Protein AF-0000000072192000 (afdb_homodimer)

Radius of gyration: 20.28 Å; Cα contacts (8 Å, |Δi|>4): 562; chains: 2; bounding box: 40×54×55 Å

Sequence (312 aa):
MNDTYTVRRATMDDVKDIHALLMDSARKGLLLPRALIFLYGHVRNFLVIDDPRGGLAACCALAPVWEDLAEVCSLAVREDLRKQGLGRKIVTACVDDCRSLHLKKVFSLTYQAAFFERIGFHEVDKGVLPQKIWADCVHCAKYPDCDETAMFLELAMNDTYTVRRATMDDVKDIHALLMDSARKGLLLPRALIFLYGHVRNFLVIDDPRGGLAACCALAPVWEDLAEVCSLAVREDLRKQGLGRKIVTACVDDCRSLHLKKVFSLTYQAAFFERIGFHEVDKGVLPQKIWADCVHCAKYPDCDETAMFLELA

pLDDT: mean 92.89, std 9.48, range [36.16, 98.88]

Organism: NCBI:txid901

Solvent-accessible surface area (backbone atoms only — not comparable to full-atom values): 17323 Å² total; per-residue (Å²): 124,79,80,59,73,45,78,43,75,44,37,47,86,41,42,66,60,51,43,51,50,42,43,58,39,23,76,70,67,66,47,80,71,72,58,69,60,56,45,37,51,45,34,87,32,26,37,31,26,43,30,77,92,60,64,70,37,31,38,32,26,43,41,44,58,44,78,41,34,27,33,48,43,76,71,38,55,38,77,95,57,56,93,69,55,57,63,59,54,48,51,52,51,42,59,58,51,28,61,78,38,62,41,40,31,36,31,30,76,32,82,53,58,67,64,44,41,75,75,62,30,42,80,50,65,68,82,76,49,62,66,69,62,42,60,64,42,68,73,38,92,46,53,87,69,63,81,54,44,35,31,37,36,79,55,134,125,79,81,61,74,45,78,43,74,44,36,46,88,41,43,67,58,51,43,52,50,41,43,59,38,24,74,70,68,65,46,80,72,71,59,67,62,56,45,38,51,45,35,86,33,26,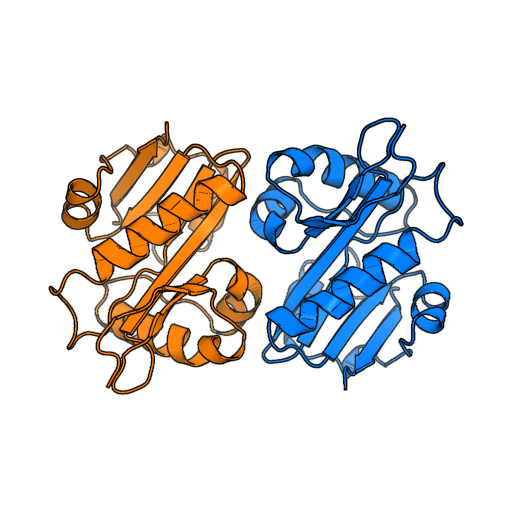38,33,25,43,31,74,91,60,64,69,38,31,36,30,25,43,42,43,57,44,78,41,34,28,34,50,41,75,70,38,55,38,78,96,56,57,94,67,53,56,62,58,53,49,51,51,52,42,59,58,50,29,59,79,38,62,41,38,32,38,32,30,74,32,80,53,58,69,62,44,40,75,76,62,30,42,80,51,66,65,80,76,49,61,67,69,62,43,61,63,41,68,73,38,91,46,53,88,69,64,80,57,43,35,32,37,36,78,55,131

Nearest PDB structures (foldseek):
  3b8g-assembly1_A  TM=9.047E-01  e=2.557E-14  Neisseria gonorrhoeae
  6add-assembly1_B  TM=8.552E-01  e=1.422E-14  Mycobacterium tuberculosis H37Rv
  3d2p-assembly1_A  TM=8.845E-01  e=1.275E-12  Neisseria gonorrhoeae
  3d8p-assembly1_A  TM=7.968E-01  e=1.926E-10  Staphylococcus aureus subsp. aureus Mu50
  3d8p-assembly2_B  TM=7.784E-01  e=4.210E-10  Staphylococcus aureus subsp. aureus Mu50

Foldseek 3Di:
DPQDFDKDQFDPVQLVLLQVQLVVCVVVVFAPHDDSVVCNVQSRQKMFTAGPVGGTQWMWGWADQDDQETEIDSTGGDPVCPPVCVSLVRVVVSVVCSVVVNHFKYKYFGPCQVVVVVSPWDWDDPVVDDCSVVVVVCPPPCPPPDPTTMIMDTHD/DPQDFDKDQFDPVQLVLLQVQLVVCVVVVFAPHDDSVVCNVQSRQKMFTAGPVGGTQWMWGWADQDDQETEIDSTGGDPVCPPVCVSLVRVVVSVVCSVVVNHFKYKYFGPCQVVVVVSPWDFDDPVVDDCSVVVVVCPPPCPPPDPTTMIMDTHD

InterPro domains:
  IPR000182 GNAT domain [PF00583] (41-121)
  IPR000182 GNAT domain [PS51186] (5-156)
  IPR010167 Amino-acid N-acetyltransferase [PTHR30602] (6-132)
  IPR016181 Acyl-CoA N-acyltransferase [SSF55729] (5-139)

Secondary structure (DSSP, 8-state):
------EEE--GGGHHHHHHHHHHHHHTTSS----HHHHHHTGGGEEEEE-TTSSEEEEEEEEEEETTEEEEEEEEE-GGGTTSSHHHHHHHHHHHHHHHHT--EEEEEES-HHHHHHHT-EEE-GGGS-HHHHHHHTTSTTTT---PEEEEEE--/------EEE--GGGHHHHHHHHHHHHHTTSS----HHHHHHTGGGEEEEE-TTSSEEEEEEEEEEETTEEEEEEEEE-GGGTTSSHHHHHHHHHHHHHHHHT--EEEEEES-HHHHHHHT-EEE-GGGS-HHHHHHHTTSTTTT---PEEEEEE--

Structure (mmCIF, N/CA/C/O backbone):
data_AF-0000000072192000-model_v1
#
loop_
_entity.id
_entity.type
_entity.pdbx_description
1 polymer 'N-acetylglutamate synthase'
#
loop_
_atom_site.group_PDB
_atom_site.id
_atom_site.type_symbol
_atom_site.label_atom_id
_atom_site.label_alt_id
_atom_site.label_comp_id
_atom_site.label_asym_id
_atom_site.label_entity_id
_atom_site.label_seq_id
_atom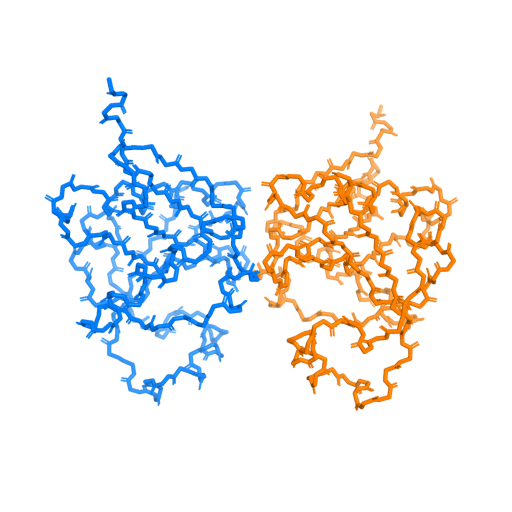_site.pdbx_PDB_ins_code
_atom_site.Cartn_x
_atom_site.Cartn_y
_atom_site.Cartn_z
_atom_site.occupancy
_atom_site.B_iso_or_equiv
_atom_site.auth_seq_id
_atom_site.auth_comp_id
_atom_site.auth_asym_id
_atom_site.auth_atom_id
_atom_site.pdbx_PDB_model_num
ATOM 1 N N . MET A 1 1 ? 20.422 -26.672 8.664 1 36.38 1 MET A N 1
ATOM 2 C CA . MET A 1 1 ? 19.969 -25.812 7.57 1 36.38 1 MET A CA 1
ATOM 3 C C . MET A 1 1 ? 18.469 -25.531 7.684 1 36.38 1 MET A C 1
ATOM 5 O O . MET A 1 1 ? 17.656 -26.469 7.715 1 36.38 1 MET A O 1
ATOM 9 N N . ASN A 1 2 ? 17.875 -24.672 8.422 1 44.81 2 ASN A N 1
ATOM 10 C CA . ASN A 1 2 ? 16.469 -24.547 8.789 1 44.81 2 ASN A CA 1
ATOM 11 C C . ASN A 1 2 ? 15.57 -24.578 7.559 1 44.81 2 ASN A C 1
ATOM 13 O O . ASN A 1 2 ? 15.594 -23.656 6.738 1 44.81 2 ASN A O 1
ATOM 17 N N . ASP A 1 3 ? 15.367 -25.766 6.926 1 58.84 3 ASP A N 1
ATOM 18 C CA . ASP A 1 3 ? 14.758 -26.312 5.719 1 58.84 3 ASP A CA 1
ATOM 19 C C . ASP A 1 3 ? 13.312 -25.844 5.578 1 58.84 3 ASP A C 1
ATOM 21 O O . ASP A 1 3 ? 12.523 -26.438 4.84 1 58.84 3 ASP A O 1
ATOM 25 N N . THR A 1 4 ? 12.906 -24.812 6.383 1 84.06 4 THR A N 1
ATOM 26 C CA . THR A 1 4 ? 11.477 -24.547 6.359 1 84.06 4 THR A CA 1
ATOM 27 C C . THR A 1 4 ? 11.18 -23.281 5.543 1 84.06 4 THR A C 1
ATOM 29 O O . THR A 1 4 ? 11.867 -22.266 5.688 1 84.06 4 THR A O 1
ATOM 32 N N . TYR A 1 5 ? 10.547 -23.391 4.445 1 93.12 5 TYR A N 1
ATOM 33 C CA . TYR A 1 5 ? 10.039 -22.266 3.66 1 93.12 5 TYR A CA 1
ATOM 34 C C . TYR A 1 5 ? 9.148 -21.359 4.508 1 93.12 5 TYR A C 1
ATOM 36 O O . TYR A 1 5 ? 8.055 -21.766 4.918 1 93.12 5 TYR A O 1
ATOM 44 N N . THR A 1 6 ? 9.68 -20.219 4.836 1 93.62 6 THR A N 1
ATOM 45 C CA . THR A 1 6 ? 8.992 -19.297 5.734 1 93.62 6 THR A CA 1
ATOM 46 C C . THR A 1 6 ? 8.336 -18.172 4.945 1 93.62 6 THR A C 1
ATOM 48 O O . THR A 1 6 ? 8.93 -17.625 4.016 1 93.62 6 THR A O 1
ATOM 51 N N . VAL A 1 7 ? 7.105 -17.859 5.355 1 97.56 7 VAL A N 1
ATOM 52 C CA . VAL A 1 7 ? 6.391 -16.719 4.785 1 97.56 7 VAL A CA 1
ATOM 53 C C . VAL A 1 7 ? 6.66 -15.469 5.613 1 97.56 7 VAL A C 1
ATOM 55 O O . VAL A 1 7 ? 6.602 -15.508 6.848 1 97.56 7 VAL A O 1
ATOM 58 N N . ARG A 1 8 ? 6.988 -14.406 4.988 1 97.75 8 ARG A N 1
ATOM 59 C CA . ARG A 1 8 ? 7.16 -13.133 5.684 1 97.75 8 ARG A CA 1
ATOM 60 C C . ARG A 1 8 ? 6.715 -11.969 4.805 1 97.75 8 ARG A C 1
ATOM 62 O O . ARG A 1 8 ? 6.523 -12.133 3.6 1 97.75 8 ARG A O 1
ATOM 69 N N . ARG A 1 9 ? 6.582 -10.805 5.441 1 97.75 9 ARG A N 1
ATOM 70 C CA . ARG A 1 9 ? 6.289 -9.586 4.695 1 97.75 9 ARG A CA 1
ATOM 71 C C . ARG A 1 9 ? 7.492 -9.148 3.873 1 97.75 9 ARG A C 1
ATOM 73 O O . ARG A 1 9 ? 8.633 -9.234 4.336 1 97.75 9 ARG A O 1
ATOM 80 N N . ALA A 1 10 ? 7.223 -8.633 2.734 1 98.31 10 ALA A N 1
ATOM 81 C CA . ALA A 1 10 ? 8.289 -8.102 1.894 1 98.31 10 ALA A CA 1
ATOM 82 C C . ALA A 1 10 ? 8.789 -6.762 2.418 1 98.31 10 ALA A C 1
ATOM 84 O O . ALA A 1 10 ? 8.047 -6.043 3.098 1 98.31 10 ALA A O 1
ATOM 85 N N . THR A 1 11 ? 10.023 -6.484 2.141 1 97.56 11 THR A N 1
ATOM 86 C CA . THR A 1 11 ? 10.625 -5.172 2.363 1 97.56 11 THR A CA 1
ATOM 87 C C . THR A 1 11 ? 11.188 -4.609 1.064 1 97.56 11 THR A C 1
ATOM 89 O O . THR A 1 11 ? 11.133 -5.266 0.022 1 97.56 11 THR A O 1
ATOM 92 N N . MET A 1 12 ? 11.734 -3.416 1.201 1 97.81 12 MET A N 1
ATOM 93 C CA . MET A 1 12 ? 12.305 -2.775 0.021 1 97.81 12 MET A CA 1
ATOM 94 C C . MET A 1 12 ? 13.422 -3.629 -0.579 1 97.81 12 MET A C 1
ATOM 96 O O . MET A 1 12 ? 13.625 -3.627 -1.794 1 97.81 12 MET A O 1
ATOM 100 N N . ASP A 1 13 ? 14.047 -4.418 0.221 1 97.69 13 ASP A N 1
ATOM 101 C CA . ASP A 1 13 ? 15.188 -5.23 -0.211 1 97.69 13 ASP A CA 1
ATOM 102 C C . ASP A 1 13 ? 14.734 -6.348 -1.149 1 97.69 13 ASP A C 1
ATOM 104 O O . ASP A 1 13 ? 15.555 -6.938 -1.857 1 97.69 13 ASP A O 1
ATOM 108 N N . ASP A 1 14 ? 13.492 -6.621 -1.166 1 98.31 14 ASP A N 1
ATOM 109 C CA . ASP A 1 14 ? 12.984 -7.777 -1.895 1 98.31 14 ASP A CA 1
ATOM 110 C C . ASP A 1 14 ? 12.469 -7.375 -3.271 1 98.31 14 ASP A C 1
ATOM 112 O O . ASP A 1 14 ? 12.195 -8.234 -4.113 1 98.31 14 ASP A O 1
ATOM 116 N N . VAL A 1 15 ? 12.312 -6.094 -3.518 1 98.44 15 VAL A N 1
ATOM 117 C CA . VAL A 1 15 ? 11.516 -5.609 -4.641 1 98.44 15 VAL A CA 1
ATOM 118 C C . VAL A 1 15 ? 12.148 -6.062 -5.953 1 98.44 15 VAL A C 1
ATOM 120 O O . VAL A 1 15 ? 11.453 -6.52 -6.863 1 98.44 15 VAL A O 1
ATOM 123 N N . LYS A 1 16 ? 13.43 -5.98 -6.105 1 98.12 16 LYS A N 1
ATOM 124 C CA . LYS A 1 16 ? 14.086 -6.395 -7.34 1 98.12 16 LYS A CA 1
ATOM 125 C C . LYS A 1 16 ? 13.93 -7.895 -7.57 1 98.12 16 LYS A C 1
ATOM 127 O O . LYS A 1 16 ? 13.727 -8.336 -8.703 1 98.12 16 LYS A O 1
ATOM 132 N N . ASP A 1 17 ? 14.07 -8.641 -6.523 1 98.25 17 ASP A N 1
ATOM 133 C CA . ASP A 1 17 ? 13.891 -10.086 -6.641 1 98.25 17 ASP A CA 1
ATOM 134 C C . ASP A 1 17 ? 12.438 -10.438 -6.98 1 98.25 17 ASP A C 1
ATOM 136 O O . ASP A 1 17 ? 12.18 -11.359 -7.758 1 98.25 17 ASP A O 1
ATOM 140 N N . ILE A 1 18 ? 11.484 -9.758 -6.375 1 98.81 18 ILE A N 1
ATOM 141 C CA . ILE A 1 18 ? 10.078 -9.945 -6.719 1 98.81 18 ILE A CA 1
ATOM 142 C C . ILE A 1 18 ? 9.867 -9.641 -8.195 1 98.81 18 ILE A C 1
ATOM 144 O O . ILE A 1 18 ? 9.227 -10.414 -8.914 1 98.81 18 ILE A O 1
ATOM 148 N N . HIS A 1 19 ? 10.398 -8.562 -8.594 1 98.69 19 HIS A N 1
ATOM 149 C CA . HIS A 1 19 ? 10.281 -8.164 -9.992 1 98.69 19 HIS A CA 1
ATOM 150 C C . HIS A 1 19 ? 10.82 -9.25 -10.922 1 98.69 19 HIS A C 1
ATOM 152 O O . HIS A 1 19 ? 10.164 -9.617 -11.898 1 98.69 19 HIS A O 1
ATOM 158 N N . ALA A 1 20 ? 11.984 -9.727 -10.609 1 97.81 20 ALA A N 1
ATOM 159 C CA . ALA A 1 20 ? 12.602 -10.766 -11.43 1 97.81 20 ALA A CA 1
ATOM 160 C C . ALA A 1 20 ? 11.711 -12.008 -11.5 1 97.81 20 ALA A C 1
ATOM 162 O O . ALA A 1 20 ? 11.516 -12.578 -12.578 1 97.81 20 ALA A O 1
ATOM 163 N N . LEU A 1 21 ? 11.211 -12.383 -10.414 1 98 21 LEU A N 1
ATOM 164 C CA . LEU A 1 21 ? 10.328 -13.547 -10.344 1 98 21 LEU A CA 1
ATOM 165 C C . LEU A 1 21 ? 9.078 -13.336 -11.188 1 98 21 LEU A C 1
ATOM 167 O O . LEU A 1 21 ? 8.68 -14.227 -11.945 1 98 21 LEU A O 1
ATOM 171 N N . LEU A 1 22 ? 8.492 -12.188 -11.078 1 98.25 22 LEU A N 1
ATOM 172 C CA . LEU A 1 22 ? 7.289 -11.875 -11.836 1 98.25 22 LEU A CA 1
ATOM 173 C C . LEU A 1 22 ? 7.582 -11.812 -13.328 1 98.25 22 LEU A C 1
ATOM 175 O O . LEU A 1 22 ? 6.797 -12.305 -14.141 1 98.25 22 LEU A O 1
ATOM 179 N N . MET A 1 23 ? 8.711 -11.25 -13.648 1 97.19 23 MET A N 1
ATOM 180 C CA . MET A 1 23 ? 9.078 -11.125 -15.055 1 97.19 23 MET A CA 1
ATOM 181 C C . MET A 1 23 ? 9.312 -12.492 -15.68 1 97.19 23 MET A C 1
ATOM 183 O O . MET A 1 23 ? 8.938 -12.727 -16.828 1 97.19 23 MET A O 1
ATOM 187 N N . ASP A 1 24 ? 9.922 -13.359 -14.984 1 96.44 24 ASP A N 1
ATOM 188 C CA . ASP A 1 24 ? 10.117 -14.727 -15.461 1 96.44 24 ASP A CA 1
ATOM 189 C C . ASP A 1 24 ? 8.773 -15.391 -15.781 1 96.44 24 ASP A C 1
ATOM 191 O O . ASP A 1 24 ? 8.625 -16.031 -16.812 1 96.44 24 ASP A O 1
ATOM 195 N N . SER A 1 25 ? 7.836 -15.227 -14.906 1 96.06 25 SER A N 1
ATOM 196 C CA . SER A 1 25 ? 6.508 -15.797 -15.094 1 96.06 25 SER A CA 1
ATOM 197 C C . SER A 1 25 ? 5.754 -15.086 -16.219 1 96.06 25 SER A C 1
ATOM 199 O O . SER A 1 25 ? 5 -15.711 -16.953 1 96.06 25 SER A O 1
ATOM 201 N N . ALA A 1 26 ? 5.949 -13.82 -16.297 1 94.5 26 ALA A N 1
ATOM 202 C CA . ALA A 1 26 ? 5.281 -13.031 -17.328 1 94.5 26 ALA A CA 1
ATOM 203 C C . ALA A 1 26 ? 5.75 -13.445 -18.719 1 94.5 26 ALA A C 1
ATOM 205 O O . ALA A 1 26 ? 4.953 -13.516 -19.656 1 94.5 26 ALA A O 1
ATOM 206 N N . ARG A 1 27 ? 7 -13.727 -18.812 1 95.12 27 ARG A N 1
ATOM 207 C CA . ARG A 1 27 ? 7.57 -14.148 -20.094 1 95.12 27 ARG A CA 1
ATOM 208 C C . ARG A 1 27 ? 6.938 -15.453 -20.562 1 95.12 27 ARG A C 1
ATOM 210 O O . ARG A 1 27 ? 6.879 -15.719 -21.766 1 95.12 27 ARG A O 1
ATOM 217 N N . LYS A 1 28 ? 6.445 -16.172 -19.688 1 94.31 28 LYS A N 1
ATOM 218 C CA . LYS A 1 28 ? 5.816 -17.453 -20 1 94.31 28 LYS A CA 1
ATOM 219 C C . LYS A 1 28 ? 4.305 -17.297 -20.141 1 94.31 28 LYS A C 1
ATOM 221 O O . LYS A 1 28 ? 3.584 -18.281 -20.25 1 94.31 28 LYS A O 1
ATOM 226 N N . GLY A 1 29 ? 3.848 -16.094 -19.953 1 90.81 29 GLY A N 1
ATOM 227 C CA . GLY A 1 29 ? 2.436 -15.797 -20.141 1 90.81 29 GLY A CA 1
ATOM 228 C C . GLY A 1 29 ? 1.577 -16.203 -18.953 1 90.81 29 GLY A C 1
ATOM 229 O O . GLY A 1 29 ? 0.374 -16.438 -19.109 1 90.81 29 GLY A O 1
ATOM 230 N N . LEU A 1 30 ? 2.16 -16.281 -17.797 1 92 30 LEU A N 1
ATOM 231 C CA . LEU A 1 30 ? 1.443 -16.812 -16.641 1 92 30 LEU A CA 1
ATOM 232 C C . LEU A 1 30 ? 0.825 -15.688 -15.828 1 92 30 LEU A C 1
ATOM 234 O O . LEU A 1 30 ? -0.062 -15.93 -15.008 1 92 30 LEU A O 1
ATOM 238 N N . LEU A 1 31 ? 1.308 -14.57 -16.016 1 92.88 31 LEU A N 1
ATOM 239 C CA . LEU A 1 31 ? 0.778 -13.367 -15.398 1 92.88 31 LEU A CA 1
ATOM 240 C C . LEU A 1 31 ? 1.221 -12.117 -16.156 1 92.88 31 LEU A C 1
ATOM 242 O O . LEU A 1 31 ? 2.086 -12.195 -17.031 1 92.88 31 LEU A O 1
ATOM 246 N N . LEU A 1 32 ? 0.568 -11 -15.883 1 89.44 32 LEU A N 1
ATOM 247 C CA . LEU A 1 32 ? 0.943 -9.734 -16.5 1 89.44 32 LEU A CA 1
ATOM 248 C C . LEU A 1 32 ? 2.17 -9.141 -15.82 1 89.44 32 LEU A C 1
ATOM 250 O O . LEU A 1 32 ? 2.305 -9.219 -14.594 1 89.44 32 LEU A O 1
ATOM 254 N N . PRO A 1 33 ? 3.045 -8.523 -16.562 1 91.88 33 PRO A N 1
ATOM 255 C CA . PRO A 1 33 ? 4.211 -7.883 -15.961 1 91.88 33 PRO A CA 1
ATOM 256 C C . PRO A 1 33 ? 3.838 -6.68 -15.094 1 91.88 33 PRO A C 1
ATOM 258 O O . PRO A 1 33 ? 2.779 -6.078 -15.297 1 91.88 33 PRO A O 1
ATOM 261 N N . ARG A 1 34 ? 4.641 -6.395 -14.148 1 92.94 34 ARG A N 1
ATOM 262 C CA . ARG A 1 34 ? 4.543 -5.203 -13.312 1 92.94 34 ARG A CA 1
ATOM 263 C C . ARG A 1 34 ? 5.805 -4.355 -13.414 1 92.94 34 ARG A C 1
ATOM 265 O O . ARG A 1 34 ? 6.918 -4.883 -13.375 1 92.94 34 ARG A O 1
ATOM 272 N N . ALA A 1 35 ? 5.555 -3.051 -13.531 1 91.19 35 ALA A N 1
ATOM 273 C CA . ALA A 1 35 ? 6.699 -2.143 -13.523 1 91.19 35 ALA A CA 1
ATOM 274 C C . ALA A 1 35 ? 7.379 -2.121 -12.156 1 91.19 35 ALA A C 1
ATOM 276 O O . ALA A 1 35 ? 6.711 -2.225 -11.125 1 91.19 35 ALA A O 1
ATOM 277 N N . LEU A 1 36 ? 8.711 -1.97 -12.203 1 94 36 LEU A N 1
ATOM 278 C CA . LEU A 1 36 ? 9.5 -1.932 -10.977 1 94 36 LEU A CA 1
ATOM 279 C C . LEU A 1 36 ? 9 -0.839 -10.039 1 94 36 LEU A C 1
ATOM 281 O O . LEU A 1 36 ? 8.859 -1.063 -8.836 1 94 36 LEU A O 1
ATOM 285 N N . ILE A 1 37 ? 8.703 0.339 -10.516 1 91 37 ILE A N 1
ATOM 286 C CA . ILE A 1 37 ? 8.258 1.479 -9.727 1 91 37 ILE A CA 1
ATOM 287 C C . ILE A 1 37 ? 6.926 1.147 -9.055 1 91 37 ILE A C 1
ATOM 289 O O . ILE A 1 37 ? 6.672 1.576 -7.926 1 91 37 ILE A O 1
ATOM 293 N N . PHE A 1 38 ? 6.09 0.405 -9.68 1 92.81 38 PHE A N 1
ATOM 294 C CA . PHE A 1 38 ? 4.828 -0.043 -9.102 1 92.81 38 PHE A CA 1
ATOM 295 C C . PHE A 1 38 ? 5.07 -0.924 -7.887 1 92.81 38 PHE A C 1
ATOM 297 O O . PHE A 1 38 ? 4.426 -0.751 -6.848 1 92.81 38 PHE A O 1
ATOM 304 N N . LEU A 1 39 ? 6.035 -1.812 -8.047 1 97.12 39 LEU A N 1
ATOM 305 C CA . LEU A 1 39 ? 6.324 -2.746 -6.965 1 97.12 39 LEU A CA 1
ATOM 306 C C . LEU A 1 39 ? 6.871 -2.01 -5.746 1 97.12 39 LEU A C 1
ATOM 308 O O . LEU A 1 39 ? 6.5 -2.32 -4.609 1 97.12 39 LEU A O 1
ATOM 312 N N . TYR A 1 40 ? 7.703 -1.049 -5.941 1 95.31 40 TYR A N 1
ATOM 313 C CA . TYR A 1 40 ? 8.188 -0.25 -4.824 1 95.31 40 TYR A CA 1
ATOM 314 C C . TYR A 1 40 ? 7.035 0.419 -4.09 1 95.31 40 TYR A C 1
ATOM 316 O O . TYR A 1 40 ? 6.965 0.376 -2.859 1 95.31 40 TYR A O 1
ATOM 324 N N . GLY A 1 41 ? 6.086 0.973 -4.785 1 94.94 41 GLY A N 1
ATOM 325 C CA . GLY A 1 41 ? 4.977 1.714 -4.207 1 94.94 41 GLY A CA 1
ATOM 326 C C . GLY A 1 41 ? 3.949 0.821 -3.537 1 94.94 41 GLY A C 1
ATOM 327 O O . GLY A 1 41 ? 3.121 1.297 -2.758 1 94.94 41 GLY A O 1
ATOM 328 N N . HIS A 1 42 ? 4.055 -0.493 -3.828 1 97.12 42 HIS A N 1
ATOM 329 C CA . HIS A 1 42 ? 3.043 -1.411 -3.316 1 97.12 42 HIS A CA 1
ATOM 330 C C . HIS A 1 42 ? 3.682 -2.549 -2.527 1 97.12 42 HIS A C 1
ATOM 332 O O . HIS A 1 42 ? 3.084 -3.617 -2.379 1 97.12 42 HIS A O 1
ATOM 338 N N . VAL A 1 43 ? 4.859 -2.318 -2.027 1 98.19 43 VAL A N 1
ATOM 339 C CA . VAL A 1 43 ? 5.637 -3.379 -1.394 1 98.19 43 VAL A CA 1
ATOM 340 C C . VAL A 1 43 ? 4.895 -3.906 -0.169 1 98.19 43 VAL A C 1
ATOM 342 O O . VAL A 1 43 ? 4.965 -5.098 0.145 1 98.19 43 VAL A O 1
ATOM 345 N N . ARG A 1 44 ? 4.07 -3.111 0.462 1 97.94 44 ARG A N 1
ATOM 346 C CA . ARG A 1 44 ? 3.357 -3.498 1.675 1 97.94 44 ARG A CA 1
ATOM 347 C C . ARG A 1 44 ? 2.299 -4.555 1.375 1 97.94 44 ARG A C 1
ATOM 349 O O . ARG A 1 44 ? 1.799 -5.215 2.287 1 97.94 44 ARG A O 1
ATOM 356 N N . ASN A 1 45 ? 1.946 -4.727 0.138 1 98.31 45 ASN A N 1
ATOM 357 C CA . ASN A 1 45 ? 0.954 -5.727 -0.237 1 98.31 45 ASN A CA 1
ATOM 358 C C . ASN A 1 45 ? 1.574 -7.117 -0.347 1 98.31 45 ASN A C 1
ATOM 360 O O . ASN A 1 45 ? 0.858 -8.117 -0.413 1 98.31 45 ASN A O 1
ATOM 364 N N . PHE A 1 46 ? 2.877 -7.207 -0.309 1 98.75 46 PHE A N 1
ATOM 365 C CA . PHE A 1 46 ? 3.516 -8.445 -0.742 1 98.75 46 PHE A CA 1
ATOM 366 C C . PHE A 1 46 ? 3.955 -9.273 0.458 1 98.75 46 PHE A C 1
ATOM 368 O O . PHE A 1 46 ? 4.523 -8.742 1.415 1 98.75 46 PHE A O 1
ATOM 375 N N . LEU A 1 47 ? 3.686 -10.516 0.379 1 98.75 47 LEU A N 1
ATOM 376 C CA . LEU A 1 47 ? 4.367 -11.562 1.134 1 98.75 47 LEU A CA 1
ATOM 377 C C . LEU A 1 47 ? 5.348 -12.32 0.248 1 98.75 47 LEU A C 1
ATOM 379 O O . LEU A 1 47 ? 5.152 -12.406 -0.967 1 98.75 47 LEU A O 1
ATOM 383 N N . VAL A 1 48 ? 6.383 -12.867 0.889 1 98.81 48 VAL A N 1
ATOM 384 C CA . VAL A 1 48 ? 7.379 -13.648 0.158 1 98.81 48 VAL A CA 1
ATOM 385 C C . VAL A 1 48 ? 7.734 -14.906 0.948 1 98.81 48 VAL A C 1
ATOM 387 O O . VAL A 1 48 ? 7.496 -14.977 2.156 1 98.81 48 VAL A O 1
ATOM 390 N N . ILE A 1 49 ? 8.133 -15.867 0.242 1 98.69 49 ILE A N 1
ATOM 391 C CA . ILE A 1 49 ? 8.734 -17.062 0.832 1 98.69 49 ILE A CA 1
ATOM 392 C C . ILE A 1 49 ? 10.227 -17.094 0.497 1 98.69 49 ILE A C 1
ATOM 394 O O . ILE A 1 49 ? 10.609 -17.031 -0.673 1 98.69 49 ILE A O 1
ATOM 398 N N . ASP A 1 50 ? 11.008 -17.281 1.518 1 97.62 50 ASP A N 1
ATOM 399 C CA . ASP A 1 50 ? 12.445 -17.438 1.315 1 97.62 50 ASP A CA 1
ATOM 400 C C . ASP A 1 50 ? 12.797 -18.875 0.937 1 97.62 50 ASP A C 1
ATOM 402 O O . ASP A 1 50 ? 12.234 -19.828 1.485 1 97.62 50 ASP A O 1
ATOM 406 N N . ASP A 1 51 ? 13.68 -18.922 -0.016 1 95.69 51 ASP A N 1
ATOM 407 C CA . ASP A 1 51 ? 14.32 -20.219 -0.246 1 95.69 51 ASP A CA 1
ATOM 408 C C . ASP A 1 51 ? 15.477 -20.438 0.732 1 95.69 51 ASP A C 1
ATOM 410 O O . ASP A 1 51 ? 16.375 -19.609 0.828 1 95.69 51 ASP A O 1
ATOM 414 N N . PRO A 1 52 ? 15.461 -21.516 1.449 1 93.44 52 PRO A N 1
ATOM 415 C CA . PRO A 1 52 ? 16.562 -21.781 2.389 1 93.44 52 PRO A CA 1
ATOM 416 C C . PRO A 1 52 ? 17.922 -21.797 1.709 1 93.44 52 PRO A C 1
ATOM 418 O O . PRO A 1 52 ? 18.953 -21.578 2.361 1 93.44 52 PRO A O 1
ATOM 421 N N . ARG A 1 53 ? 18 -22.094 0.425 1 91.25 53 ARG A N 1
ATOM 422 C CA . ARG A 1 53 ? 19.25 -22.156 -0.316 1 91.25 53 ARG A CA 1
ATOM 423 C C . ARG A 1 53 ? 19.656 -20.766 -0.804 1 91.25 53 ARG A C 1
ATOM 425 O O . ARG A 1 53 ? 20.75 -20.594 -1.354 1 91.25 53 ARG A O 1
ATOM 432 N N . GLY A 1 54 ? 18.734 -19.781 -0.646 1 91.19 54 GLY A N 1
ATOM 433 C CA . GLY A 1 54 ? 19.016 -18.406 -1.074 1 91.19 54 GLY A CA 1
ATOM 434 C C . GLY A 1 54 ? 18 -17.875 -2.061 1 91.19 54 GLY A C 1
ATOM 435 O O . GLY A 1 54 ? 17.5 -18.609 -2.914 1 91.19 54 GLY A O 1
ATOM 436 N N . GLY A 1 55 ? 17.656 -16.531 -1.853 1 93.81 55 GLY A N 1
ATOM 437 C CA . GLY A 1 55 ? 16.719 -15.867 -2.748 1 93.81 55 GLY A CA 1
ATOM 438 C C . GLY A 1 55 ? 15.266 -16.094 -2.385 1 93.81 55 GLY A C 1
ATOM 439 O O . GLY A 1 55 ? 14.969 -16.641 -1.316 1 93.81 55 GLY A O 1
ATOM 440 N N . LEU A 1 56 ? 14.422 -15.719 -3.289 1 97.69 56 LEU A N 1
ATOM 441 C CA . LEU A 1 56 ? 12.992 -15.875 -3.051 1 97.69 56 LEU A CA 1
ATOM 442 C C . LEU A 1 56 ? 12.461 -17.125 -3.732 1 97.69 56 LEU A C 1
ATOM 444 O O . LEU A 1 56 ? 12.773 -17.391 -4.895 1 97.69 56 LEU A O 1
ATOM 448 N N . ALA A 1 57 ? 11.695 -17.828 -3.037 1 98.44 57 ALA A N 1
ATOM 449 C CA . ALA A 1 57 ? 11.016 -19 -3.588 1 98.44 57 ALA A CA 1
ATOM 450 C C . ALA A 1 57 ? 9.68 -18.609 -4.211 1 98.44 57 ALA A C 1
ATOM 452 O O . ALA A 1 57 ? 9.25 -19.219 -5.199 1 98.44 57 ALA A O 1
ATOM 453 N N . ALA A 1 58 ? 8.984 -17.641 -3.652 1 98.81 58 ALA A N 1
ATOM 454 C CA . ALA A 1 58 ? 7.656 -17.25 -4.129 1 98.81 58 ALA A CA 1
ATOM 455 C C . ALA A 1 58 ? 7.297 -15.844 -3.65 1 98.81 58 ALA A C 1
ATOM 457 O O . ALA A 1 58 ? 7.902 -15.32 -2.707 1 98.81 58 ALA A O 1
ATOM 458 N N . CYS A 1 59 ? 6.352 -15.242 -4.312 1 98.88 59 CYS A N 1
ATOM 459 C CA . CYS A 1 59 ? 5.734 -14 -3.865 1 98.88 59 CYS A CA 1
ATOM 460 C C . CYS A 1 59 ? 4.242 -13.992 -4.18 1 98.88 59 CYS A C 1
ATOM 462 O O . CYS A 1 59 ? 3.771 -14.766 -5.012 1 98.88 59 CYS A O 1
ATOM 464 N N . CYS A 1 60 ? 3.545 -13.203 -3.498 1 98.88 60 CYS A N 1
ATOM 465 C CA . CYS A 1 60 ? 2.121 -12.977 -3.707 1 98.88 60 CYS A CA 1
ATOM 466 C C . CYS A 1 60 ? 1.679 -11.672 -3.053 1 98.88 60 CYS A C 1
ATOM 468 O O . CYS A 1 60 ? 2.191 -11.297 -1.997 1 98.88 60 CYS A O 1
ATOM 470 N N . ALA A 1 61 ? 0.787 -10.984 -3.646 1 98.62 61 ALA A N 1
ATOM 471 C CA . ALA A 1 61 ? 0.281 -9.742 -3.076 1 98.62 61 ALA A CA 1
ATOM 472 C C . ALA A 1 61 ? -1.193 -9.867 -2.705 1 98.62 61 ALA A C 1
ATOM 474 O O . ALA A 1 61 ? -1.962 -10.531 -3.402 1 98.62 61 ALA A O 1
ATOM 475 N N . LEU A 1 62 ? -1.548 -9.297 -1.613 1 98.5 62 LEU A N 1
ATOM 476 C CA . LEU A 1 62 ? -2.928 -8.969 -1.269 1 98.5 62 LEU A CA 1
ATOM 477 C C . LEU A 1 62 ? -3.189 -7.477 -1.415 1 98.5 62 LEU A C 1
ATOM 479 O O . LEU A 1 62 ? -2.732 -6.68 -0.592 1 98.5 62 LEU A O 1
ATOM 483 N N . ALA A 1 63 ? -3.949 -7.117 -2.398 1 96.88 63 ALA A N 1
ATOM 484 C CA . ALA A 1 63 ? -4.172 -5.715 -2.73 1 96.88 63 ALA A CA 1
ATOM 485 C C . ALA A 1 63 ? -5.602 -5.293 -2.404 1 96.88 63 ALA A C 1
ATOM 487 O O . ALA A 1 63 ? -6.543 -5.688 -3.094 1 96.88 63 ALA A O 1
ATOM 488 N N . PRO A 1 64 ? -5.746 -4.473 -1.314 1 96.75 64 PRO A N 1
ATOM 489 C CA . PRO A 1 64 ? -7.086 -3.93 -1.087 1 96.75 64 PRO A CA 1
ATOM 490 C C . PRO A 1 64 ? -7.602 -3.113 -2.271 1 96.75 64 PRO A C 1
ATOM 492 O O . PRO A 1 64 ? -6.836 -2.385 -2.904 1 96.75 64 PRO A O 1
ATOM 495 N N . VAL A 1 65 ? -8.93 -3.254 -2.576 1 93.5 65 VAL A N 1
ATOM 496 C CA . VAL A 1 65 ? -9.43 -2.531 -3.742 1 93.5 65 VAL A CA 1
ATOM 497 C C . VAL A 1 65 ? -10.68 -1.739 -3.361 1 93.5 65 VAL A C 1
ATOM 499 O O . VAL A 1 65 ? -11.031 -0.763 -4.027 1 93.5 65 VAL A O 1
ATOM 502 N N . TRP A 1 66 ? -11.398 -2.178 -2.357 1 91.25 66 TRP A N 1
ATOM 503 C CA . TRP A 1 66 ? -12.609 -1.501 -1.903 1 91.25 66 TRP A CA 1
ATOM 504 C C . TRP A 1 66 ? -12.883 -1.794 -0.431 1 91.25 66 TRP A C 1
ATOM 506 O O . TRP A 1 66 ? -12 -2.287 0.28 1 91.25 66 TRP A O 1
ATOM 516 N N . GLU A 1 67 ? -14.047 -1.419 0.062 1 91.88 67 GLU A N 1
ATOM 517 C CA . GLU A 1 67 ? -14.367 -1.399 1.487 1 91.88 67 GLU A CA 1
ATOM 518 C C . GLU A 1 67 ? -14.078 -2.752 2.135 1 91.88 67 GLU A C 1
ATOM 520 O O . GLU A 1 67 ? -13.5 -2.818 3.221 1 91.88 67 GLU A O 1
ATOM 525 N N . ASP A 1 68 ? -14.461 -3.824 1.557 1 94.56 68 ASP A N 1
ATOM 526 C CA . ASP A 1 68 ? -14.211 -5.129 2.164 1 94.56 68 ASP A CA 1
ATOM 527 C C . ASP A 1 68 ? -13.734 -6.137 1.121 1 94.56 68 ASP A C 1
ATOM 529 O O . ASP A 1 68 ? -14.031 -7.328 1.221 1 94.56 68 ASP A O 1
ATOM 533 N N . LEU A 1 69 ? -13.062 -5.656 0.133 1 95.81 69 LEU A N 1
ATOM 534 C CA . LEU A 1 69 ? -12.648 -6.477 -0.999 1 95.81 69 LEU A CA 1
ATOM 535 C C . LEU A 1 69 ? -11.172 -6.266 -1.312 1 95.81 69 LEU A C 1
ATOM 537 O O . LEU A 1 69 ? -10.695 -5.129 -1.362 1 95.81 69 LEU A O 1
ATOM 541 N N . ALA A 1 70 ? -10.469 -7.391 -1.533 1 96.94 70 ALA A N 1
ATOM 542 C CA . ALA A 1 70 ? -9.07 -7.34 -1.969 1 96.94 70 ALA A CA 1
ATOM 543 C C . ALA A 1 70 ? -8.82 -8.32 -3.109 1 96.94 70 ALA A C 1
ATOM 545 O O . ALA A 1 70 ? -9.609 -9.242 -3.33 1 96.94 70 ALA A O 1
ATOM 546 N N . GLU A 1 71 ? -7.801 -8.039 -3.805 1 96.44 71 GLU A N 1
ATOM 547 C CA . GLU A 1 71 ? -7.332 -8.938 -4.859 1 96.44 71 GLU A CA 1
ATOM 548 C C . GLU A 1 71 ? -6.074 -9.688 -4.426 1 96.44 71 GLU A C 1
ATOM 550 O O . GLU A 1 71 ? -5.133 -9.078 -3.908 1 96.44 71 GLU A O 1
ATOM 555 N N . VAL A 1 72 ? -6.102 -10.969 -4.555 1 97.88 72 VAL A N 1
ATOM 556 C CA . VAL A 1 72 ? -4.855 -11.727 -4.562 1 97.88 72 VAL A CA 1
ATOM 557 C C . VAL A 1 72 ? -4.25 -11.703 -5.965 1 97.88 72 VAL A C 1
ATOM 559 O O . VAL A 1 72 ? -4.883 -12.133 -6.93 1 97.88 72 VAL A O 1
ATOM 562 N N . CYS A 1 73 ? -3.008 -11.141 -6.086 1 97 73 CYS A N 1
ATOM 563 C CA . CYS A 1 73 ? -2.393 -10.93 -7.391 1 97 73 CYS A CA 1
ATOM 564 C C . CYS A 1 73 ? -0.877 -11.07 -7.309 1 97 73 CYS A C 1
ATOM 566 O O . CYS A 1 73 ? -0.326 -11.273 -6.227 1 97 73 CYS A O 1
ATOM 568 N N . SER A 1 74 ? -0.236 -11.141 -8.492 1 97.62 74 SER A N 1
ATOM 569 C CA . SER A 1 74 ? 1.218 -11.227 -8.594 1 97.62 74 SER A CA 1
ATOM 570 C C . SER A 1 74 ? 1.743 -12.469 -7.879 1 97.62 74 SER A C 1
ATOM 572 O O . SER A 1 74 ? 2.738 -12.398 -7.156 1 97.62 74 SER A O 1
ATOM 574 N N . LEU A 1 75 ? 0.998 -13.508 -8.055 1 98.56 75 LEU A N 1
ATOM 575 C CA . LEU A 1 75 ? 1.443 -14.789 -7.531 1 98.56 75 LEU A CA 1
ATOM 576 C C . LEU A 1 75 ? 2.488 -15.422 -8.445 1 98.56 75 LEU A C 1
ATOM 578 O O . LEU A 1 75 ? 2.232 -15.625 -9.633 1 98.56 75 LEU A O 1
ATOM 582 N N . ALA A 1 76 ? 3.65 -15.703 -7.922 1 98.5 76 ALA A N 1
ATOM 583 C CA . ALA A 1 76 ? 4.695 -16.391 -8.672 1 98.5 76 ALA A CA 1
ATOM 584 C C . ALA A 1 76 ? 5.52 -17.297 -7.762 1 98.5 76 ALA A C 1
ATOM 586 O O . ALA A 1 76 ? 5.848 -16.922 -6.633 1 98.5 76 ALA A O 1
ATOM 587 N N . VAL A 1 77 ? 5.742 -18.453 -8.203 1 98.19 77 VAL A N 1
ATOM 588 C CA . VAL A 1 77 ? 6.668 -19.391 -7.586 1 98.19 77 VAL A CA 1
ATOM 589 C C . VAL A 1 77 ? 7.832 -19.672 -8.539 1 98.19 77 VAL A C 1
ATOM 591 O O . VAL A 1 77 ? 7.633 -19.828 -9.742 1 98.19 77 VAL A O 1
ATOM 594 N N . ARG A 1 78 ? 8.984 -19.625 -7.945 1 97.88 78 ARG A N 1
ATOM 595 C CA . ARG A 1 78 ? 10.141 -19.969 -8.766 1 97.88 78 ARG A CA 1
ATOM 596 C C . ARG A 1 78 ? 9.93 -21.281 -9.516 1 97.88 78 ARG A C 1
ATOM 598 O O . ARG A 1 78 ? 9.398 -22.234 -8.953 1 97.88 78 ARG A O 1
ATOM 605 N N . GLU A 1 79 ? 10.398 -21.312 -10.727 1 96.19 79 GLU A N 1
ATOM 606 C CA . GLU A 1 79 ? 10.055 -22.391 -11.641 1 96.19 79 GLU A CA 1
ATOM 607 C C . GLU A 1 79 ? 10.516 -23.75 -11.102 1 96.19 79 GLU A C 1
ATOM 609 O O . GLU A 1 79 ? 9.766 -24.719 -11.141 1 96.19 79 GLU A O 1
ATOM 614 N N . ASP A 1 80 ? 11.727 -23.844 -10.602 1 96.38 80 ASP A N 1
ATOM 615 C CA . ASP A 1 80 ? 12.305 -25.109 -10.156 1 96.38 80 ASP A CA 1
ATOM 616 C C . ASP A 1 80 ? 11.695 -25.547 -8.828 1 96.38 80 ASP A C 1
ATOM 618 O O . ASP A 1 80 ? 11.992 -26.641 -8.344 1 96.38 80 ASP A O 1
ATOM 622 N N . LEU A 1 81 ? 10.82 -24.75 -8.273 1 96.81 81 LEU A N 1
ATOM 623 C CA . LEU A 1 81 ? 10.234 -25.062 -6.977 1 96.81 81 LEU A CA 1
ATOM 624 C C . LEU A 1 81 ? 8.727 -25.234 -7.09 1 96.81 81 LEU A C 1
ATOM 626 O O . LEU A 1 81 ? 8.023 -25.281 -6.074 1 96.81 81 LEU A O 1
ATOM 630 N N . ARG A 1 82 ? 8.195 -25.266 -8.273 1 95.88 82 ARG A N 1
ATOM 631 C CA . ARG A 1 82 ? 6.762 -25.375 -8.492 1 95.88 82 ARG A CA 1
ATOM 632 C C . ARG A 1 82 ? 6.281 -26.797 -8.203 1 95.88 82 ARG A C 1
ATOM 634 O O . ARG A 1 82 ? 7.082 -27.734 -8.141 1 95.88 82 ARG A O 1
ATOM 641 N N . LYS A 1 83 ? 5.074 -26.875 -7.891 1 95.12 83 LYS A N 1
ATOM 642 C CA . LYS A 1 83 ? 4.387 -28.141 -7.633 1 95.12 83 LYS A CA 1
ATOM 643 C C . LYS A 1 83 ? 4.875 -28.781 -6.336 1 95.12 83 LYS A C 1
ATOM 645 O O . LYS A 1 83 ? 4.953 -30 -6.227 1 95.12 83 LYS A O 1
ATOM 650 N N . GLN A 1 84 ? 5.23 -27.938 -5.434 1 94.88 84 GLN A N 1
ATOM 651 C CA . GLN A 1 84 ? 5.672 -28.391 -4.117 1 94.88 84 GLN A CA 1
ATOM 652 C C . GLN A 1 84 ? 4.809 -27.781 -3.012 1 94.88 84 GLN A C 1
ATOM 654 O O . GLN A 1 84 ? 5.16 -27.859 -1.832 1 94.88 84 GLN A O 1
ATOM 659 N N . GLY A 1 85 ? 3.812 -27.094 -3.422 1 96.81 85 GLY A N 1
ATOM 660 C CA . GLY A 1 85 ? 2.859 -26.594 -2.447 1 96.81 85 GLY A CA 1
ATOM 661 C C . GLY A 1 85 ? 3.145 -25.156 -2.018 1 96.81 85 GLY A C 1
ATOM 662 O O . GLY A 1 85 ? 2.408 -24.594 -1.21 1 96.81 85 GLY A O 1
ATOM 663 N N . LEU A 1 86 ? 4.121 -24.5 -2.533 1 98 86 LEU A N 1
ATOM 664 C CA . LEU A 1 86 ? 4.508 -23.156 -2.121 1 98 86 LEU A CA 1
ATOM 665 C C . LEU A 1 86 ? 3.467 -22.125 -2.553 1 98 86 LEU A C 1
ATOM 667 O O . LEU A 1 86 ? 3.236 -21.141 -1.854 1 98 86 LEU A O 1
ATOM 671 N N . GLY A 1 87 ? 2.891 -22.375 -3.732 1 98.25 87 GLY A N 1
ATOM 672 C CA . GLY A 1 87 ? 1.813 -21.5 -4.172 1 98.25 87 GLY A CA 1
ATOM 673 C C . GLY A 1 87 ? 0.641 -21.469 -3.209 1 98.25 87 GLY A C 1
ATOM 674 O O . GLY A 1 87 ? 0.181 -20.391 -2.816 1 98.25 87 GLY A O 1
ATOM 675 N N . ARG A 1 88 ? 0.23 -22.656 -2.867 1 98.19 88 ARG A N 1
ATOM 676 C CA . ARG A 1 88 ? -0.867 -22.75 -1.91 1 98.19 88 ARG A CA 1
ATOM 677 C C . ARG A 1 88 ? -0.496 -22.094 -0.585 1 98.19 88 ARG A C 1
ATOM 679 O O . ARG A 1 88 ? -1.301 -21.359 -0.003 1 98.19 88 ARG A O 1
ATOM 686 N N . LYS A 1 89 ? 0.659 -22.359 -0.121 1 98 89 LYS A N 1
ATOM 687 C CA . LYS A 1 89 ? 1.141 -21.828 1.146 1 98 89 LYS A CA 1
ATOM 688 C C . LYS A 1 89 ? 1.076 -20.297 1.151 1 98 89 LYS A C 1
ATOM 690 O O . LYS A 1 89 ? 0.568 -19.703 2.1 1 98 89 LYS A O 1
ATOM 695 N N . ILE A 1 90 ? 1.525 -19.688 0.117 1 98.5 90 ILE A N 1
ATOM 696 C CA . ILE A 1 90 ? 1.654 -18.234 0.137 1 98.5 90 ILE A CA 1
ATOM 697 C C . ILE A 1 90 ? 0.295 -17.578 -0.13 1 98.5 90 ILE A C 1
ATOM 699 O O . ILE A 1 90 ? -0.012 -16.516 0.412 1 98.5 90 ILE A O 1
ATOM 703 N N . VAL A 1 91 ? -0.558 -18.172 -0.979 1 98.69 91 VAL A N 1
ATOM 704 C CA . VAL A 1 91 ? -1.897 -17.656 -1.21 1 98.69 91 VAL A CA 1
ATOM 705 C C . VAL A 1 91 ? -2.721 -17.75 0.073 1 98.69 91 VAL A C 1
ATOM 707 O O . VAL A 1 91 ? -3.432 -16.812 0.436 1 98.69 91 VAL A O 1
ATOM 710 N N . THR A 1 92 ? -2.602 -18.859 0.742 1 98.06 92 THR A N 1
ATOM 711 C CA . THR A 1 92 ? -3.301 -19.031 2.012 1 98.06 92 THR A CA 1
ATOM 712 C C . THR A 1 92 ? -2.846 -17.969 3.02 1 98.06 92 THR A C 1
ATOM 714 O O . THR A 1 92 ? -3.666 -17.406 3.742 1 98.06 92 THR A O 1
ATOM 717 N N . ALA A 1 93 ? -1.581 -17.703 3.062 1 98.12 93 ALA A N 1
ATOM 718 C CA . ALA A 1 93 ? -1.056 -16.656 3.938 1 98.12 93 ALA A CA 1
ATOM 719 C C . ALA A 1 93 ? -1.638 -15.289 3.576 1 98.12 93 ALA A C 1
ATOM 721 O O . ALA A 1 93 ? -1.951 -14.492 4.457 1 98.12 93 ALA A O 1
ATOM 722 N N . CYS A 1 94 ? -1.764 -14.992 2.289 1 98.06 94 CYS A N 1
ATOM 723 C CA . CYS A 1 94 ? -2.373 -13.742 1.848 1 98.06 94 CYS A CA 1
ATOM 724 C C . CYS A 1 94 ? -3.828 -13.656 2.295 1 98.06 94 CYS A C 1
ATOM 726 O O . CYS A 1 94 ? -4.262 -12.625 2.811 1 98.06 94 CYS A O 1
ATOM 728 N N . VAL A 1 95 ? -4.504 -14.719 2.104 1 97.62 95 VAL A N 1
ATOM 729 C CA . VAL A 1 95 ? -5.91 -14.758 2.5 1 97.62 95 VAL A CA 1
ATOM 730 C C . VAL A 1 95 ? -6.027 -14.547 4.008 1 97.62 95 VAL A C 1
ATOM 732 O O . VAL A 1 95 ? -6.891 -13.797 4.469 1 97.62 95 VAL A O 1
ATOM 735 N N . ASP A 1 96 ? -5.152 -15.125 4.742 1 96.38 96 ASP A N 1
ATOM 736 C CA . ASP A 1 96 ? -5.152 -14.953 6.191 1 96.38 96 ASP A CA 1
ATOM 737 C C . ASP A 1 96 ? -4.867 -13.5 6.574 1 96.38 96 ASP A C 1
ATOM 739 O O . ASP A 1 96 ? -5.359 -13.016 7.59 1 96.38 96 ASP A O 1
ATOM 743 N N . ASP A 1 97 ? -4.102 -12.852 5.793 1 96.12 97 ASP A N 1
ATOM 744 C CA . ASP A 1 97 ? -3.729 -11.461 6.051 1 96.12 97 ASP A CA 1
ATOM 745 C C . ASP A 1 97 ? -4.938 -10.531 5.922 1 96.12 97 ASP A C 1
ATOM 747 O O . ASP A 1 97 ? -4.898 -9.391 6.371 1 96.12 97 ASP A O 1
ATOM 751 N N . CYS A 1 98 ? -6.008 -10.953 5.312 1 95.94 98 CYS A N 1
ATOM 752 C CA . CYS A 1 98 ? -7.246 -10.188 5.203 1 95.94 98 CYS A CA 1
ATOM 753 C C . CYS A 1 98 ? -7.773 -9.805 6.582 1 95.94 98 CYS A C 1
ATOM 755 O O . CYS A 1 98 ? -8.367 -8.734 6.75 1 95.94 98 CYS A O 1
ATOM 757 N N . ARG A 1 99 ? -7.512 -10.617 7.52 1 93.62 99 ARG A N 1
ATOM 758 C CA . ARG A 1 99 ? -8 -10.383 8.875 1 93.62 99 ARG A CA 1
ATOM 759 C C . ARG A 1 99 ? -7.402 -9.109 9.453 1 93.62 99 ARG A C 1
ATOM 761 O O . ARG A 1 99 ? -8.102 -8.328 10.109 1 93.62 99 ARG A O 1
ATOM 768 N N . SER A 1 100 ? -6.191 -8.914 9.172 1 94.25 100 SER A N 1
ATOM 769 C CA . SER A 1 100 ? -5.496 -7.75 9.719 1 94.25 100 SER A CA 1
ATOM 770 C C . SER A 1 100 ? -6.09 -6.449 9.188 1 94.25 100 SER A C 1
ATOM 772 O O . SER A 1 100 ? -6.012 -5.41 9.844 1 94.25 100 SER A O 1
ATOM 774 N N . LEU A 1 101 ? -6.758 -6.512 8.078 1 95.44 101 LEU A N 1
ATOM 775 C CA . LEU A 1 101 ? -7.316 -5.316 7.453 1 95.44 101 LEU A CA 1
ATOM 776 C C . LEU A 1 101 ? -8.836 -5.324 7.523 1 95.44 101 LEU A C 1
ATOM 778 O O . LEU A 1 101 ? -9.492 -4.426 6.992 1 95.44 101 LEU A O 1
ATOM 782 N N . HIS A 1 102 ? -9.359 -6.387 8.117 1 95.81 102 HIS A N 1
ATOM 783 C CA . HIS A 1 102 ? -10.805 -6.559 8.25 1 95.81 102 HIS A CA 1
ATOM 784 C C . HIS A 1 102 ? -11.477 -6.668 6.883 1 95.81 102 HIS A C 1
ATOM 786 O O . HIS A 1 102 ? -12.5 -6.027 6.637 1 95.81 102 HIS A O 1
ATOM 792 N N . LEU A 1 103 ? -10.844 -7.348 6.012 1 96.81 103 LEU A N 1
ATOM 793 C CA . LEU A 1 103 ? -11.398 -7.68 4.703 1 96.81 103 LEU A CA 1
ATOM 794 C C . LEU A 1 103 ? -12.25 -8.945 4.777 1 96.81 103 LEU A C 1
ATOM 796 O O . LEU A 1 103 ? -11.914 -9.875 5.512 1 96.81 103 LEU A O 1
ATOM 800 N N . LYS A 1 104 ? -13.281 -9 3.906 1 96.81 104 LYS A N 1
ATOM 801 C CA . LYS A 1 104 ? -14.211 -10.125 3.988 1 96.81 104 LYS A CA 1
ATOM 802 C C . LYS A 1 104 ? -14.289 -10.867 2.66 1 96.81 104 LYS A C 1
ATOM 804 O O . LYS A 1 104 ? -14.828 -11.977 2.596 1 96.81 104 LYS A O 1
ATOM 809 N N . LYS A 1 105 ? -13.836 -10.281 1.625 1 96.88 105 LYS A N 1
ATOM 810 C CA . LYS A 1 105 ? -13.898 -10.859 0.285 1 96.88 105 LYS A CA 1
ATOM 811 C C . LYS A 1 105 ? -12.547 -10.75 -0.425 1 96.88 105 LYS A C 1
ATOM 813 O O . LYS A 1 105 ? -11.836 -9.75 -0.268 1 96.88 105 LYS A O 1
ATOM 818 N N . VAL A 1 106 ? -12.273 -11.773 -1.18 1 97.5 106 VAL A N 1
ATOM 819 C CA . VAL A 1 106 ? -11.055 -11.789 -1.979 1 97.5 106 VAL A CA 1
ATOM 820 C C . VAL A 1 106 ? -11.359 -12.32 -3.377 1 97.5 106 VAL A C 1
ATOM 822 O O . VAL A 1 106 ? -12.156 -13.25 -3.535 1 97.5 106 VAL A O 1
ATOM 825 N N . PHE A 1 107 ? -10.758 -11.703 -4.32 1 97 107 PHE A N 1
ATOM 826 C CA . PHE A 1 107 ? -10.852 -12.242 -5.672 1 97 107 PHE A CA 1
ATOM 827 C C . PHE A 1 107 ? -9.477 -12.328 -6.316 1 97 107 PHE A C 1
ATOM 829 O O . PHE A 1 107 ? -8.492 -11.852 -5.754 1 97 107 PHE A O 1
ATOM 836 N N . SER A 1 108 ? -9.375 -13.062 -7.363 1 96.69 108 SER A N 1
ATOM 837 C CA . SER A 1 108 ? -8.195 -13.109 -8.219 1 96.69 108 SER A CA 1
ATOM 838 C C . SER A 1 108 ? -8.586 -13.219 -9.688 1 96.69 108 SER A C 1
ATOM 840 O O . SER A 1 108 ? -9.539 -13.922 -10.039 1 96.69 108 SER A O 1
ATOM 842 N N . LEU A 1 109 ? -7.93 -12.453 -10.523 1 94.5 109 LEU A N 1
ATOM 843 C CA . LEU A 1 109 ? -7.953 -12.688 -11.969 1 94.5 109 LEU A CA 1
ATOM 844 C C . LEU A 1 109 ? -6.789 -13.578 -12.398 1 94.5 109 LEU A C 1
ATOM 846 O O . LEU A 1 109 ? -5.625 -13.219 -12.195 1 94.5 109 LEU A O 1
ATOM 850 N N . THR A 1 110 ? -7.086 -14.703 -12.984 1 96 110 THR A N 1
ATOM 851 C CA . THR A 1 110 ? -6.023 -15.703 -13.102 1 96 110 THR A C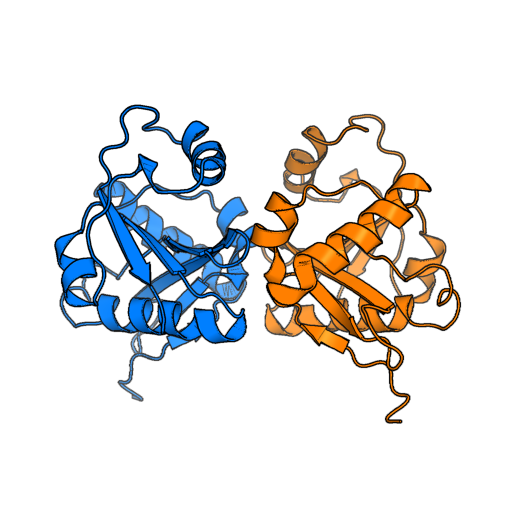A 1
ATOM 852 C C . THR A 1 110 ? -6.191 -16.516 -14.375 1 96 110 THR A C 1
ATOM 854 O O . THR A 1 110 ? -7.289 -16.594 -14.93 1 96 110 THR A O 1
ATOM 857 N N . TYR A 1 111 ? -5.066 -17.141 -14.797 1 93.62 111 TYR A N 1
ATOM 858 C CA . TYR A 1 111 ? -5.051 -18.156 -15.844 1 93.62 111 TYR A CA 1
ATOM 859 C C . TYR A 1 111 ? -5.078 -19.562 -15.242 1 93.62 111 TYR A C 1
ATOM 861 O O . TYR A 1 111 ? -5.141 -20.562 -15.969 1 93.62 111 TYR A O 1
ATOM 869 N N . GLN A 1 112 ? -4.992 -19.562 -13.891 1 95.19 112 GLN A N 1
ATOM 870 C CA . GLN A 1 112 ? -4.879 -20.828 -13.188 1 95.19 112 GLN A CA 1
ATOM 871 C C . GLN A 1 112 ? -6.059 -21.047 -12.242 1 95.19 112 GLN A C 1
ATOM 873 O O . GLN A 1 112 ? -5.875 -21.219 -11.039 1 95.19 112 GLN A O 1
ATOM 878 N N . ALA A 1 113 ? -7.203 -21.203 -12.852 1 97.38 113 ALA A N 1
ATOM 879 C CA . ALA A 1 113 ? -8.445 -21.281 -12.094 1 97.38 113 ALA A CA 1
ATOM 880 C C . ALA A 1 113 ? -8.469 -22.531 -11.211 1 97.38 113 ALA A C 1
ATOM 882 O O . ALA A 1 113 ? -8.883 -22.469 -10.055 1 97.38 113 ALA A O 1
ATOM 883 N N . ALA A 1 114 ? -8.008 -23.609 -11.758 1 97.69 114 ALA A N 1
ATOM 884 C CA . ALA A 1 114 ? -8.023 -24.859 -11.023 1 97.69 114 ALA A CA 1
ATOM 885 C C . ALA A 1 114 ? -7.207 -24.766 -9.742 1 97.69 114 ALA A C 1
ATOM 887 O O . ALA A 1 114 ? -7.57 -25.344 -8.719 1 97.69 114 ALA A O 1
ATOM 888 N N . PHE A 1 115 ? -6.113 -24.094 -9.828 1 97.81 115 PHE A N 1
ATOM 889 C CA . PHE A 1 115 ? -5.273 -23.875 -8.656 1 97.81 115 PHE A CA 1
ATOM 890 C C . PHE A 1 115 ? -6.055 -23.172 -7.547 1 97.81 115 PHE A C 1
ATOM 892 O O . PHE A 1 115 ? -6.047 -23.625 -6.402 1 97.81 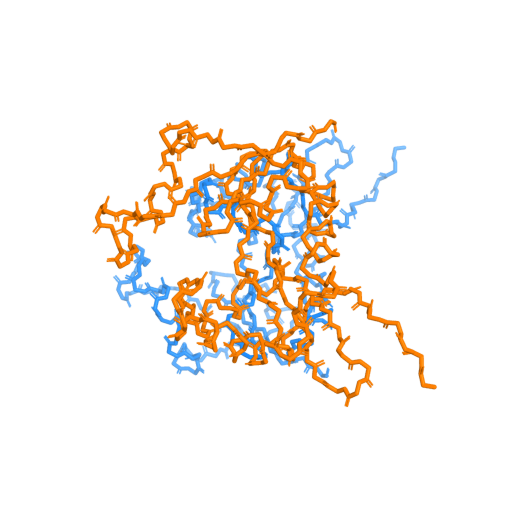115 PHE A O 1
ATOM 899 N N . PHE A 1 116 ? -6.734 -22.109 -7.871 1 98.56 116 PHE A N 1
ATOM 900 C CA . PHE A 1 116 ? -7.473 -21.328 -6.887 1 98.56 116 PHE A CA 1
ATOM 901 C C . PHE A 1 116 ? -8.688 -22.094 -6.391 1 98.56 116 PHE A C 1
ATOM 903 O O . PHE A 1 116 ? -9.07 -21.984 -5.223 1 98.56 116 PHE A O 1
ATOM 910 N N . GLU A 1 117 ? -9.297 -22.906 -7.262 1 98.38 117 GLU A N 1
ATOM 911 C CA . GLU A 1 117 ? -10.414 -23.75 -6.848 1 98.38 117 GLU A CA 1
ATOM 912 C C . GLU A 1 117 ? -10.016 -24.688 -5.715 1 98.38 117 GLU A C 1
ATOM 914 O O . GLU A 1 117 ? -10.773 -24.875 -4.762 1 98.38 117 GLU A O 1
ATOM 919 N N . ARG A 1 118 ? -8.859 -25.219 -5.84 1 97.38 118 ARG A N 1
ATOM 920 C CA . ARG A 1 118 ? -8.367 -26.156 -4.84 1 97.38 118 ARG A CA 1
ATOM 921 C C . ARG A 1 118 ? -8.164 -25.469 -3.494 1 97.38 118 ARG A C 1
ATOM 923 O O . ARG A 1 118 ? -8.141 -26.125 -2.453 1 97.38 118 ARG A O 1
ATOM 930 N N . ILE A 1 119 ? -8.023 -24.219 -3.447 1 96.56 119 ILE A N 1
ATOM 931 C CA . ILE A 1 119 ? -7.801 -23.453 -2.227 1 96.56 119 ILE A CA 1
ATOM 932 C C . ILE A 1 119 ? -9.141 -23.016 -1.645 1 96.56 119 ILE A C 1
ATOM 934 O O . ILE A 1 119 ? -9.227 -22.625 -0.476 1 96.56 119 ILE A O 1
ATOM 938 N N . GLY A 1 120 ? -10.18 -23 -2.463 1 97.56 120 GLY A N 1
ATOM 939 C CA . GLY A 1 120 ? -11.5 -22.688 -1.948 1 97.56 120 GLY A CA 1
ATOM 940 C C . GLY A 1 120 ? -12.18 -21.562 -2.707 1 97.56 120 GLY A C 1
ATOM 941 O O . GLY A 1 120 ? -13.32 -21.203 -2.404 1 97.56 120 GLY A O 1
ATOM 942 N N . PHE A 1 121 ? -11.484 -21.047 -3.68 1 98.44 121 PHE A N 1
ATOM 943 C CA . PHE A 1 121 ? -12.117 -20.047 -4.531 1 98.44 121 PHE A CA 1
ATOM 944 C C . PHE A 1 121 ? -13.117 -20.703 -5.48 1 98.44 121 PHE A C 1
ATOM 946 O O . PHE A 1 121 ? -13.031 -21.891 -5.75 1 98.44 121 PHE A O 1
ATOM 953 N N . HIS A 1 122 ? -13.992 -19.875 -5.973 1 98.38 122 HIS A N 1
ATOM 954 C CA . HIS A 1 122 ? -14.898 -20.312 -7.027 1 98.38 122 HIS A CA 1
ATOM 955 C C . HIS A 1 122 ? -14.977 -19.297 -8.156 1 98.38 122 HIS A C 1
ATOM 957 O O . HIS A 1 122 ? -14.75 -18.109 -7.938 1 98.38 122 HIS A O 1
ATOM 963 N N . GLU A 1 123 ? -15.266 -19.797 -9.312 1 98.12 123 GLU A N 1
ATOM 964 C CA . GLU A 1 123 ? -15.336 -18.938 -10.492 1 98.12 123 GLU A CA 1
ATOM 965 C C . GLU A 1 123 ? -16.562 -18.031 -10.453 1 98.12 123 GLU A C 1
ATOM 967 O O . GLU A 1 123 ? -17.656 -18.484 -10.078 1 98.12 123 GLU A O 1
ATOM 972 N N . VAL A 1 124 ? -16.344 -16.828 -10.828 1 96.94 124 VAL A N 1
ATOM 973 C CA . VAL A 1 124 ? -17.469 -15.891 -10.953 1 96.94 124 VAL A CA 1
ATOM 974 C C . VAL A 1 124 ? -17.344 -15.133 -12.273 1 96.94 124 VAL A C 1
ATOM 976 O O . VAL A 1 124 ? -16.297 -15.133 -12.906 1 96.94 124 VAL A O 1
ATOM 979 N N . ASP A 1 125 ? -18.516 -14.5 -12.625 1 93.44 125 ASP A N 1
ATOM 980 C CA . ASP A 1 125 ? -18.484 -13.578 -13.758 1 93.44 125 ASP A CA 1
ATOM 981 C C . ASP A 1 125 ? -17.75 -12.289 -13.406 1 93.44 125 ASP A C 1
ATOM 983 O O . ASP A 1 125 ? -17.938 -11.742 -12.312 1 93.44 125 ASP A O 1
ATOM 987 N N . LYS A 1 126 ? -16.938 -11.805 -14.305 1 88.62 126 LYS A N 1
ATOM 988 C CA . LYS A 1 126 ? -16.172 -10.578 -14.07 1 88.62 126 LYS A CA 1
ATOM 989 C C . LYS A 1 126 ? -17.094 -9.398 -13.789 1 88.62 126 LYS A C 1
ATOM 991 O O . LYS A 1 126 ? -16.719 -8.469 -13.078 1 88.62 126 LYS A O 1
ATOM 996 N N . GLY A 1 127 ? -18.219 -9.43 -14.273 1 85.56 127 GLY A N 1
ATOM 997 C CA . GLY A 1 127 ? -19.203 -8.367 -14.102 1 85.56 127 GLY A CA 1
ATOM 998 C C . GLY A 1 127 ? -19.641 -8.195 -12.664 1 85.56 127 GLY A C 1
ATOM 999 O O . GLY A 1 127 ? -20.234 -7.172 -12.305 1 85.56 127 GLY A O 1
ATOM 1000 N N . VAL A 1 128 ? -19.438 -9.188 -11.844 1 86.19 128 VAL A N 1
ATOM 1001 C CA . VAL A 1 128 ? -19.844 -9.117 -10.445 1 86.19 128 VAL A CA 1
ATOM 1002 C C . VAL A 1 128 ? -18.844 -8.281 -9.656 1 86.19 128 VAL A C 1
ATOM 1004 O O . VAL A 1 128 ? -19.125 -7.836 -8.539 1 86.19 128 VAL A O 1
ATOM 1007 N N . LEU A 1 129 ? -17.656 -8.156 -10.203 1 87.06 129 LEU A N 1
ATOM 1008 C CA . LEU A 1 129 ? -16.656 -7.328 -9.555 1 87.06 129 LEU A CA 1
ATOM 1009 C C . LEU A 1 129 ? -16.984 -5.848 -9.695 1 87.06 129 LEU A C 1
ATOM 1011 O O . LEU A 1 129 ? -17.547 -5.43 -10.711 1 87.06 129 LEU A O 1
ATOM 1015 N N . PRO A 1 130 ? -16.688 -5.141 -8.656 1 82.31 130 PRO A N 1
ATOM 1016 C CA . PRO A 1 130 ? -17.031 -3.719 -8.719 1 82.31 130 PRO A CA 1
ATOM 1017 C C . PRO A 1 130 ? -16.375 -3.004 -9.898 1 82.31 130 PRO A C 1
ATOM 1019 O O . PRO A 1 130 ? -15.266 -3.357 -10.297 1 82.31 130 PRO A O 1
ATOM 1022 N N . GLN A 1 131 ? -17.047 -2.09 -10.445 1 70.25 131 GLN A N 1
ATOM 1023 C CA . GLN A 1 131 ? -16.641 -1.289 -11.594 1 70.25 131 GLN A CA 1
ATOM 1024 C C . GLN A 1 131 ? -15.266 -0.664 -11.359 1 70.25 131 GLN A C 1
ATOM 1026 O O . GLN A 1 131 ? -14.484 -0.492 -12.297 1 70.25 131 GLN A O 1
ATOM 1031 N N . LYS A 1 132 ? -15.047 -0.367 -10.266 1 65.56 132 LYS A N 1
ATOM 1032 C CA . LYS A 1 132 ? -13.789 0.288 -9.93 1 65.56 132 LYS A CA 1
ATOM 1033 C C . LYS A 1 132 ? -12.594 -0.582 -10.32 1 65.56 132 LYS A C 1
ATOM 1035 O O . LYS A 1 132 ? -11.57 -0.071 -10.766 1 65.56 132 LYS A O 1
ATOM 1040 N N . ILE A 1 133 ? -12.812 -1.829 -10.195 1 71.75 133 ILE A N 1
ATOM 1041 C CA . ILE A 1 133 ? -11.773 -2.766 -10.602 1 71.75 133 ILE A CA 1
ATOM 1042 C C . ILE A 1 133 ? -11.539 -2.66 -12.109 1 71.75 133 ILE A C 1
ATOM 1044 O O . ILE A 1 133 ? -10.414 -2.818 -12.578 1 71.75 133 ILE A O 1
ATOM 1048 N N . TRP A 1 134 ? -12.484 -2.088 -12.648 1 69.69 134 TRP A N 1
ATOM 1049 C CA . TRP A 1 134 ? -12.391 -1.939 -14.094 1 69.69 134 TRP A CA 1
ATOM 1050 C C . TRP A 1 134 ? -11.492 -0.765 -14.461 1 69.69 134 TRP A C 1
ATOM 1052 O O . TRP A 1 134 ? -10.836 -0.784 -15.508 1 69.69 134 TRP A O 1
ATOM 1062 N N . ALA A 1 135 ? -11.508 0.102 -13.633 1 69.5 135 ALA A N 1
ATOM 1063 C CA . ALA A 1 135 ? -10.68 1.273 -13.922 1 69.5 135 ALA A CA 1
ATOM 1064 C C . ALA A 1 135 ? -9.211 0.889 -14.07 1 69.5 135 ALA A C 1
ATOM 1066 O O . ALA A 1 135 ? -8.523 1.391 -14.961 1 69.5 135 ALA A O 1
ATOM 1067 N N . ASP A 1 136 ? -8.773 -0.028 -13.188 1 73.69 136 ASP A N 1
ATOM 1068 C CA . ASP A 1 136 ? -7.414 -0.533 -13.344 1 73.69 136 ASP A CA 1
ATOM 1069 C C . ASP A 1 136 ? -7.281 -1.396 -14.594 1 73.69 136 ASP A C 1
ATOM 1071 O O . ASP A 1 136 ? -6.238 -1.396 -15.25 1 73.69 136 ASP A O 1
ATOM 1075 N N . CYS A 1 137 ? -8.352 -1.988 -14.867 1 80.56 137 CYS A N 1
ATOM 1076 C CA . CYS A 1 137 ? -8.375 -2.889 -16.016 1 80.56 137 CYS A CA 1
ATOM 1077 C C . CYS A 1 137 ? -8.25 -2.113 -17.312 1 80.56 137 CYS A C 1
ATOM 1079 O O . CYS A 1 137 ? -7.66 -2.602 -18.281 1 80.56 137 CYS A O 1
ATOM 1081 N N . VAL A 1 138 ? -8.758 -0.888 -17.312 1 76.19 138 VAL A N 1
ATOM 1082 C CA . VAL A 1 138 ? -8.797 -0.125 -18.562 1 76.19 138 VAL A CA 1
ATOM 1083 C C . VAL A 1 138 ? -7.379 0.219 -19 1 76.19 138 VAL A C 1
ATOM 1085 O O . VAL A 1 138 ? -7.141 0.524 -20.172 1 76.19 138 VAL A O 1
ATOM 1088 N N . HIS A 1 139 ? -6.461 0.149 -18.156 1 77.69 139 HIS A N 1
ATOM 1089 C CA . HIS A 1 139 ? -5.074 0.453 -18.469 1 77.69 139 HIS A CA 1
ATOM 1090 C C . HIS A 1 139 ? -4.285 -0.818 -18.766 1 77.69 139 HIS A C 1
ATOM 1092 O O . HIS A 1 139 ? -3.1 -0.755 -19.109 1 77.69 139 HIS A O 1
ATOM 1098 N N . CYS A 1 140 ? -4.961 -1.836 -18.734 1 83.69 140 CYS A N 1
ATOM 1099 C CA . CYS A 1 140 ? -4.332 -3.131 -18.953 1 83.69 140 CYS A CA 1
ATOM 1100 C C . CYS A 1 140 ? -4.148 -3.396 -20.453 1 83.69 140 CYS A C 1
ATOM 1102 O O . CYS A 1 140 ? -5.008 -3.037 -21.25 1 83.69 140 CYS A O 1
ATOM 1104 N N . ALA A 1 141 ? -3.094 -4.102 -20.844 1 78.94 141 ALA A N 1
ATOM 1105 C CA . ALA A 1 141 ? -2.75 -4.418 -22.234 1 78.94 141 ALA A CA 1
ATOM 1106 C C . ALA A 1 141 ? -3.805 -5.32 -22.859 1 78.94 141 ALA A C 1
ATOM 1108 O O . ALA A 1 141 ? -3.975 -5.32 -24.078 1 78.94 141 ALA A O 1
ATOM 1109 N N . LYS A 1 142 ? -4.57 -5.961 -22.188 1 82.44 142 LYS A N 1
ATOM 1110 C CA . LYS A 1 142 ? -5.52 -6.934 -22.719 1 82.44 142 LYS A CA 1
ATOM 1111 C C . LYS A 1 142 ? -6.934 -6.359 -22.75 1 82.44 142 LYS A C 1
ATOM 1113 O O . LYS A 1 142 ? -7.871 -7.027 -23.203 1 82.44 142 LYS A O 1
ATOM 1118 N N . TYR A 1 143 ? -6.953 -5.246 -22.328 1 81.38 143 TYR A N 1
ATOM 1119 C CA . TYR A 1 143 ? -8.273 -4.633 -22.359 1 81.38 143 TYR A CA 1
ATOM 1120 C C . TYR A 1 143 ? -8.727 -4.363 -23.781 1 81.38 143 TYR A C 1
ATOM 1122 O O . TYR A 1 143 ? -7.949 -3.875 -24.609 1 81.38 143 TYR A O 1
ATOM 1130 N N . PRO A 1 144 ? -9.852 -4.68 -24.062 1 81.44 144 PRO A N 1
ATOM 1131 C CA . PRO A 1 144 ? -11.016 -5.145 -23.297 1 81.44 144 PRO A CA 1
ATOM 1132 C C . PRO A 1 144 ? -11.195 -6.66 -23.359 1 81.44 144 PRO A C 1
ATOM 1134 O O . PRO A 1 144 ? -12.188 -7.191 -22.859 1 81.44 144 PRO A O 1
ATOM 1137 N N . ASP A 1 145 ? -10.336 -7.336 -24 1 85.38 145 ASP A N 1
ATOM 1138 C CA . ASP A 1 145 ? -10.461 -8.773 -24.219 1 85.38 145 ASP A CA 1
ATOM 1139 C C . ASP A 1 145 ? -9.664 -9.562 -23.188 1 85.38 145 ASP A C 1
ATOM 1141 O O . ASP A 1 145 ? -8.875 -10.438 -23.531 1 85.38 145 ASP A O 1
ATOM 1145 N N . CYS A 1 146 ? -9.875 -9.227 -21.969 1 88.62 146 CYS A N 1
ATOM 1146 C CA . CYS A 1 146 ? -9.18 -9.945 -20.906 1 88.62 146 CYS A CA 1
ATOM 1147 C C . CYS A 1 146 ? -9.531 -11.422 -20.922 1 88.62 146 CYS A C 1
ATOM 1149 O O . CYS A 1 146 ? -10.711 -11.789 -20.906 1 88.62 146 CYS A O 1
ATOM 1151 N N . ASP A 1 147 ? -8.562 -12.25 -20.922 1 90.5 147 ASP A N 1
ATOM 1152 C CA . ASP A 1 147 ? -8.773 -13.695 -21 1 90.5 147 ASP A CA 1
ATOM 1153 C C . ASP A 1 147 ? -8.516 -14.359 -19.656 1 90.5 147 ASP A C 1
ATOM 1155 O O . ASP A 1 147 ? -8.383 -15.578 -19.562 1 90.5 147 ASP A O 1
ATOM 1159 N N . GLU A 1 148 ? -8.406 -13.594 -18.672 1 92.5 148 GLU A N 1
ATOM 1160 C CA . GLU A 1 148 ? -8.258 -14.133 -17.328 1 92.5 148 GLU A CA 1
ATOM 1161 C C . GLU A 1 148 ? -9.609 -14.539 -16.734 1 92.5 148 GLU A C 1
ATOM 1163 O O . GLU A 1 148 ? -10.648 -14.008 -17.141 1 92.5 148 GLU A O 1
ATOM 1168 N N . THR A 1 149 ? -9.555 -15.508 -15.914 1 95.56 149 THR A N 1
ATOM 1169 C CA . THR A 1 149 ? -10.742 -15.977 -15.203 1 95.56 149 THR A CA 1
ATOM 1170 C C . THR A 1 149 ? -10.836 -15.32 -13.828 1 95.56 149 THR A C 1
ATOM 1172 O O . THR A 1 149 ? -9.836 -15.203 -13.117 1 95.56 149 THR A O 1
ATOM 1175 N N . ALA A 1 150 ? -12.023 -14.891 -13.461 1 96.38 150 ALA A N 1
ATOM 1176 C CA . ALA A 1 150 ? -12.234 -14.297 -12.148 1 96.38 150 ALA A CA 1
ATOM 1177 C C . ALA A 1 150 ? -12.586 -15.367 -11.117 1 96.38 150 ALA A C 1
ATOM 1179 O O . ALA A 1 150 ? -13.555 -16.109 -11.281 1 96.38 150 ALA A O 1
ATOM 1180 N N . MET A 1 151 ? -11.766 -15.484 -10.125 1 97.94 151 MET A N 1
ATOM 1181 C CA . MET A 1 151 ? -11.984 -16.375 -8.992 1 97.94 151 MET A CA 1
ATOM 1182 C C . MET A 1 151 ? -12.32 -15.594 -7.73 1 97.94 151 MET A C 1
ATOM 1184 O O . MET A 1 151 ? -11.742 -14.531 -7.488 1 97.94 151 MET A O 1
ATOM 1188 N N . PHE A 1 152 ? -13.203 -16.109 -6.887 1 97.81 152 PHE A N 1
ATOM 1189 C CA . PHE A 1 152 ? -13.734 -15.344 -5.766 1 97.81 152 PHE A CA 1
ATOM 1190 C C . PHE A 1 152 ? -13.828 -16.203 -4.516 1 97.81 152 PHE A C 1
ATOM 1192 O O . PHE A 1 152 ? -14.148 -17.391 -4.598 1 97.81 152 PHE A O 1
ATOM 1199 N N . LEU A 1 153 ? -13.531 -15.625 -3.406 1 97.88 153 LEU A N 1
ATOM 1200 C CA . LEU A 1 153 ? -13.602 -16.281 -2.105 1 97.88 153 LEU A CA 1
ATOM 1201 C C . LEU A 1 153 ? -14.195 -15.336 -1.058 1 97.88 153 LEU A C 1
ATOM 1203 O O . LEU A 1 153 ? -13.711 -14.219 -0.878 1 97.88 153 LEU A O 1
ATOM 1207 N N . GLU A 1 154 ? -15.258 -15.711 -0.394 1 96.69 154 GLU A N 1
ATOM 1208 C CA . GLU A 1 154 ? -15.812 -14.992 0.749 1 96.69 154 GLU A CA 1
ATOM 1209 C C . GLU A 1 154 ? -15.242 -15.523 2.062 1 96.69 154 GLU A C 1
ATOM 1211 O O . GLU A 1 154 ? -15.281 -16.734 2.316 1 96.69 154 GLU A O 1
ATOM 1216 N N . LEU A 1 155 ? -14.75 -14.617 2.785 1 95 155 LEU A N 1
ATOM 1217 C CA . LEU A 1 155 ? -14.148 -15.008 4.055 1 95 155 LEU A CA 1
ATOM 1218 C C . LEU A 1 155 ? -15.172 -14.961 5.18 1 95 155 LEU A C 1
ATOM 1220 O O . LEU A 1 155 ? -16.078 -14.117 5.172 1 95 155 LEU A O 1
ATOM 1224 N N . ALA A 1 156 ? -15.25 -15.977 6.07 1 75.31 156 ALA A N 1
ATOM 1225 C CA . ALA A 1 156 ? -16.188 -16.109 7.172 1 75.31 156 ALA A CA 1
ATOM 1226 C C . ALA A 1 156 ? -15.93 -15.078 8.258 1 75.31 156 ALA A C 1
ATOM 1228 O O . ALA A 1 156 ? -14.789 -14.648 8.453 1 75.31 156 ALA A O 1
ATOM 1229 N N . MET B 1 1 ? -10.891 6.977 31.797 1 36.16 1 MET B N 1
ATOM 1230 C CA . MET B 1 1 ? -10.992 7.23 30.375 1 36.16 1 MET B CA 1
ATOM 1231 C C . MET B 1 1 ? -9.609 7.234 29.719 1 36.16 1 MET B C 1
ATOM 1233 O O . MET B 1 1 ? -8.734 7.996 30.125 1 36.16 1 MET B O 1
ATOM 1237 N N . ASN B 1 2 ? -8.93 6.242 29.344 1 44.66 2 ASN B N 1
ATOM 1238 C CA . ASN B 1 2 ? -7.52 6.145 28.969 1 44.66 2 ASN B CA 1
ATOM 1239 C C . ASN B 1 2 ? -7.133 7.215 27.953 1 44.66 2 ASN B C 1
ATOM 1241 O O . ASN B 1 2 ? -7.598 7.188 26.812 1 44.66 2 ASN B O 1
ATOM 1245 N N . ASP B 1 3 ? -6.984 8.508 28.375 1 58.81 3 ASP B N 1
ATOM 1246 C CA . ASP B 1 3 ? -6.766 9.852 27.844 1 58.81 3 ASP B CA 1
ATOM 1247 C C . ASP B 1 3 ? -5.57 9.891 26.906 1 58.81 3 ASP B C 1
ATOM 1249 O O . ASP B 1 3 ? -5.004 10.953 26.641 1 58.81 3 ASP B O 1
ATOM 1253 N N . THR B 1 4 ? -5.066 8.688 26.469 1 83.94 4 THR B N 1
ATOM 1254 C CA . THR B 1 4 ? -3.805 8.766 25.734 1 83.94 4 THR B CA 1
ATOM 1255 C C . THR B 1 4 ? -4.035 8.617 24.234 1 83.94 4 THR B C 1
ATOM 1257 O O . THR B 1 4 ? -4.789 7.738 23.797 1 83.94 4 THR B O 1
ATOM 1260 N N . TYR B 1 5 ? -3.824 9.609 23.469 1 93 5 TYR B N 1
ATOM 1261 C CA . TYR B 1 5 ? -3.83 9.562 22.016 1 93 5 TYR B CA 1
ATOM 1262 C C . TYR B 1 5 ? -2.865 8.5 21.5 1 93 5 TYR B C 1
ATOM 1264 O O . TYR B 1 5 ? -1.647 8.641 21.625 1 93 5 TYR B O 1
ATOM 1272 N N . THR B 1 6 ? -3.426 7.43 21.031 1 93.62 6 THR B N 1
ATOM 1273 C CA . THR B 1 6 ? -2.629 6.289 20.594 1 93.62 6 THR B CA 1
ATOM 1274 C C . THR B 1 6 ? -2.496 6.262 19.078 1 93.62 6 THR B C 1
ATOM 1276 O O . THR B 1 6 ? -3.469 6.504 18.359 1 93.62 6 THR B O 1
ATOM 1279 N N . VAL B 1 7 ? -1.274 5.961 18.641 1 97.56 7 VAL B N 1
ATOM 1280 C CA . VAL B 1 7 ? -1.016 5.777 17.219 1 97.56 7 VAL B CA 1
ATOM 1281 C C . VAL B 1 7 ? -1.182 4.305 16.844 1 97.56 7 VAL B C 1
ATOM 1283 O O . VAL B 1 7 ? -0.682 3.422 17.547 1 97.56 7 VAL B O 1
ATOM 1286 N N . ARG B 1 8 ? -1.886 4.031 15.805 1 97.75 8 ARG B N 1
ATOM 1287 C CA . ARG B 1 8 ? -2.01 2.666 15.312 1 97.75 8 ARG B CA 1
ATOM 1288 C C . ARG B 1 8 ? -2.109 2.641 13.789 1 97.75 8 ARG B C 1
ATOM 1290 O O . ARG B 1 8 ? -2.334 3.678 13.164 1 97.75 8 ARG B O 1
ATOM 1297 N N . ARG B 1 9 ? -1.959 1.44 13.234 1 97.75 9 ARG B N 1
ATOM 1298 C CA . ARG B 1 9 ? -2.158 1.263 11.797 1 97.75 9 ARG B CA 1
ATOM 1299 C C . ARG B 1 9 ? -3.631 1.389 11.43 1 97.75 9 ARG B C 1
ATOM 1301 O O . ARG B 1 9 ? -4.504 0.905 12.156 1 97.75 9 ARG B O 1
ATOM 1308 N N . ALA B 1 10 ? -3.879 1.96 10.312 1 98.38 10 ALA B N 1
ATOM 1309 C CA . ALA B 1 10 ? -5.25 2.066 9.82 1 98.38 10 ALA B CA 1
ATOM 1310 C C . ALA B 1 10 ? -5.746 0.726 9.289 1 98.38 10 ALA B C 1
ATOM 1312 O O . ALA B 1 10 ? -4.949 -0.119 8.875 1 98.38 10 ALA B O 1
ATOM 1313 N N . THR B 1 11 ? -7.016 0.544 9.367 1 97.56 11 THR B N 1
ATOM 1314 C CA . THR B 1 11 ? -7.715 -0.567 8.727 1 97.56 11 THR B CA 1
ATOM 1315 C C . THR B 1 11 ? -8.789 -0.055 7.777 1 97.56 11 THR B C 1
ATOM 1317 O O . THR B 1 11 ? -9 1.154 7.66 1 97.56 11 THR B O 1
ATOM 1320 N N . MET B 1 12 ? -9.453 -1.021 7.16 1 97.88 12 MET B N 1
ATOM 1321 C CA . MET B 1 12 ? -10.5 -0.651 6.219 1 97.88 12 MET B CA 1
ATOM 1322 C C . MET B 1 12 ? -11.594 0.156 6.914 1 97.88 12 MET B C 1
ATOM 1324 O O . MET B 1 12 ? -12.219 1.026 6.301 1 97.88 12 MET B O 1
ATOM 1328 N N . ASP B 1 13 ? -11.75 -0.035 8.18 1 97.62 13 ASP B N 1
ATOM 1329 C CA . ASP B 1 13 ? -12.812 0.616 8.945 1 97.62 13 ASP B CA 1
ATOM 1330 C C . ASP B 1 13 ? -12.539 2.111 9.094 1 97.62 13 ASP B C 1
ATOM 1332 O O . ASP B 1 13 ? -13.445 2.881 9.422 1 97.62 13 ASP B O 1
ATOM 1336 N N . ASP B 1 14 ? -11.367 2.512 8.836 1 98.31 14 ASP B N 1
ATOM 1337 C CA . ASP B 1 14 ? -10.961 3.887 9.109 1 98.31 14 ASP B CA 1
ATOM 1338 C C . ASP B 1 14 ? -11.039 4.746 7.848 1 98.31 14 ASP B C 1
ATOM 1340 O O . ASP B 1 14 ? -10.945 5.973 7.918 1 98.31 14 ASP B O 1
ATOM 1344 N N . VAL B 1 15 ? -11.203 4.133 6.695 1 98.44 15 VAL B N 1
ATOM 1345 C CA . VAL B 1 15 ? -10.945 4.797 5.422 1 98.44 15 VAL B CA 1
ATOM 1346 C C . VAL B 1 15 ? -11.914 5.961 5.242 1 98.44 15 VAL B C 1
ATOM 1348 O O . VAL B 1 15 ? -11.516 7.051 4.824 1 98.44 15 VAL B O 1
ATOM 1351 N N . LYS B 1 16 ? -13.148 5.805 5.547 1 98 16 LYS B N 1
ATOM 1352 C CA . LYS B 1 16 ? -14.125 6.883 5.395 1 98 16 LYS B CA 1
ATOM 1353 C C . LYS B 1 16 ? -13.812 8.047 6.332 1 98 16 LYS B C 1
ATOM 1355 O O . LYS B 1 16 ? -13.945 9.211 5.953 1 98 16 LYS B O 1
ATOM 1360 N N . ASP B 1 17 ? -13.438 7.723 7.531 1 98.19 17 ASP B N 1
ATOM 1361 C CA . ASP B 1 17 ? -13.07 8.766 8.484 1 98.19 17 ASP B CA 1
ATOM 1362 C C . ASP B 1 17 ? -11.797 9.492 8.039 1 98.19 17 ASP B C 1
ATOM 1364 O O . ASP B 1 17 ? -11.68 10.711 8.203 1 98.19 17 ASP B O 1
ATOM 1368 N N . ILE B 1 18 ? -10.82 8.766 7.535 1 98.81 18 ILE B N 1
ATOM 1369 C CA . ILE B 1 18 ? -9.617 9.375 6.98 1 98.81 18 ILE B CA 1
ATOM 1370 C C . ILE B 1 18 ? -10 10.32 5.844 1 98.81 18 ILE B C 1
ATOM 1372 O O . ILE B 1 18 ? -9.539 11.469 5.801 1 98.81 18 ILE B O 1
ATOM 1376 N N . HIS B 1 19 ? -10.805 9.844 5.008 1 98.62 19 HIS B N 1
ATOM 1377 C CA . HIS B 1 19 ? -11.266 10.648 3.883 1 98.62 19 HIS B CA 1
ATOM 1378 C C . HIS B 1 19 ? -11.906 11.945 4.359 1 98.62 19 HIS B C 1
ATOM 1380 O O . HIS B 1 19 ? -11.586 13.023 3.854 1 98.62 19 HIS B O 1
ATOM 1386 N N . ALA B 1 20 ? -12.797 11.828 5.301 1 97.69 20 ALA B N 1
ATOM 1387 C CA . ALA B 1 20 ? -13.477 13.008 5.836 1 97.69 20 ALA B CA 1
ATOM 1388 C C . ALA B 1 20 ? -12.477 14.008 6.406 1 97.69 20 ALA B C 1
ATOM 1390 O O . ALA B 1 20 ? -12.578 15.211 6.16 1 97.69 20 ALA B O 1
ATOM 1391 N N . LEU B 1 21 ? -11.562 13.523 7.125 1 97.94 21 LEU B N 1
ATOM 1392 C CA . LEU B 1 21 ? -10.539 14.367 7.727 1 97.94 21 LEU B CA 1
ATOM 1393 C C . LEU B 1 21 ? -9.711 15.07 6.656 1 97.94 21 LEU B C 1
ATOM 1395 O O . LEU B 1 21 ? -9.469 16.281 6.75 1 97.94 21 LEU B O 1
ATOM 1399 N N . LEU B 1 22 ? -9.328 14.352 5.652 1 98.19 22 LEU B N 1
ATOM 1400 C CA . LEU B 1 22 ? -8.539 14.914 4.562 1 98.19 22 LEU B CA 1
ATOM 1401 C C . LEU B 1 22 ? -9.344 15.945 3.777 1 98.19 22 LEU B C 1
ATOM 1403 O O . LEU B 1 22 ? -8.828 17 3.408 1 98.19 22 LEU B O 1
ATOM 1407 N N . MET B 1 23 ? -10.586 15.625 3.574 1 97.06 23 MET B N 1
ATOM 1408 C CA . MET B 1 23 ? -11.445 16.531 2.814 1 97.06 23 MET B CA 1
ATOM 1409 C C . MET B 1 23 ? -11.648 17.844 3.564 1 97.06 23 MET B C 1
ATOM 1411 O O . MET B 1 23 ? -11.672 18.922 2.957 1 97.06 23 MET B O 1
ATOM 1415 N N . ASP B 1 24 ? -11.82 17.781 4.824 1 96.19 24 ASP B N 1
ATOM 1416 C CA . ASP B 1 24 ? -11.938 18.984 5.641 1 96.19 24 ASP B CA 1
ATOM 1417 C C . ASP B 1 24 ? -10.703 19.875 5.488 1 96.19 24 ASP B C 1
ATOM 1419 O O . ASP B 1 24 ? -10.828 21.078 5.332 1 96.19 24 ASP B O 1
ATOM 1423 N N . SER B 1 25 ? -9.562 19.281 5.52 1 95.88 25 SER B N 1
ATOM 1424 C CA . SER B 1 25 ? -8.305 20.016 5.371 1 95.88 25 SER B CA 1
ATOM 1425 C C . SER B 1 25 ? -8.125 20.516 3.943 1 95.88 25 SER B C 1
ATOM 1427 O O . SER B 1 25 ? -7.586 21.594 3.725 1 95.88 25 SER B O 1
ATOM 1429 N N . ALA B 1 26 ? -8.539 19.719 3.02 1 94.12 26 ALA B N 1
ATOM 1430 C CA . ALA B 1 26 ? -8.414 20.094 1.613 1 94.12 26 ALA B CA 1
ATOM 1431 C C . ALA B 1 26 ? -9.273 21.312 1.296 1 94.12 26 ALA B C 1
ATOM 1433 O O . ALA B 1 26 ? -8.852 22.188 0.531 1 94.12 26 ALA B O 1
ATOM 1434 N N . ARG B 1 27 ? -10.414 21.344 1.885 1 94.75 27 ARG B N 1
ATOM 1435 C CA . ARG B 1 27 ? -11.32 22.484 1.679 1 94.75 27 ARG B CA 1
ATOM 1436 C C . ARG B 1 27 ? -10.688 23.781 2.156 1 94.75 27 ARG B C 1
ATOM 1438 O O . ARG B 1 27 ? -11 24.859 1.645 1 94.75 27 ARG B O 1
ATOM 1445 N N . LYS B 1 28 ? -9.797 23.672 3.031 1 94.06 28 LYS B N 1
ATOM 1446 C CA . LYS B 1 28 ? -9.117 24.828 3.584 1 94.06 28 LYS B CA 1
ATOM 1447 C C . LYS B 1 28 ? -7.797 25.094 2.855 1 94.06 28 LYS B C 1
ATOM 1449 O O . LYS B 1 28 ? -7.012 25.953 3.273 1 94.06 28 LYS B O 1
ATOM 1454 N N . GLY B 1 29 ? -7.512 24.25 1.893 1 90.56 29 GLY B N 1
ATOM 1455 C CA . GLY B 1 29 ? -6.328 24.438 1.07 1 90.56 29 GLY B CA 1
ATOM 1456 C C . GLY B 1 29 ? -5.055 23.969 1.743 1 90.56 29 GLY B C 1
ATOM 1457 O O . GLY B 1 29 ? -3.961 24.422 1.402 1 90.56 29 GLY B O 1
ATOM 1458 N N . LEU B 1 30 ? -5.164 23.062 2.668 1 91.81 30 LEU B N 1
ATOM 1459 C CA . LEU B 1 30 ? -4.008 22.672 3.463 1 91.81 30 LEU B CA 1
ATOM 1460 C C . LEU B 1 30 ? -3.342 21.422 2.873 1 91.81 30 LEU B C 1
ATOM 1462 O O . LEU B 1 30 ? -2.199 21.109 3.207 1 91.81 30 LEU B O 1
ATOM 1466 N N . LEU B 1 31 ? -4.043 20.781 2.088 1 92.75 31 LEU B N 1
ATOM 1467 C CA . LEU B 1 31 ? -3.543 19.625 1.353 1 92.75 31 LEU B CA 1
ATOM 1468 C C . LEU B 1 31 ? -4.43 19.312 0.149 1 92.75 31 LEU B C 1
ATOM 1470 O O . LEU B 1 31 ? -5.516 19.875 0.016 1 92.75 31 LEU B O 1
ATOM 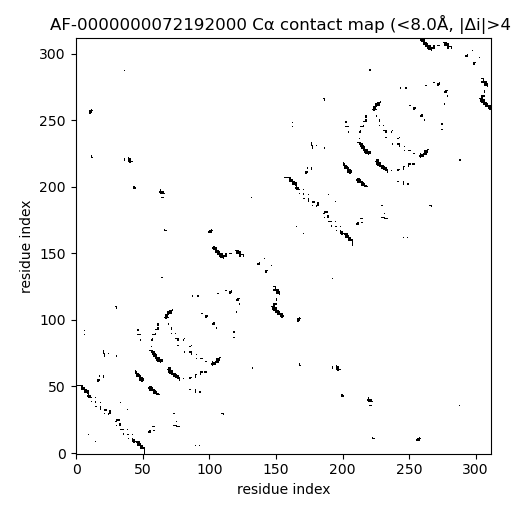1474 N N . LEU B 1 32 ? -3.92 18.484 -0.757 1 89.31 32 LEU B N 1
ATOM 1475 C CA . LEU B 1 32 ? -4.699 18.078 -1.919 1 89.31 32 LEU B CA 1
ATOM 1476 C C . LEU B 1 32 ? -5.695 16.984 -1.545 1 89.31 32 LEU B C 1
ATOM 1478 O O . LEU B 1 32 ? -5.379 16.094 -0.749 1 89.31 32 LEU B O 1
ATOM 1482 N N . PRO B 1 33 ? -6.879 17.016 -2.117 1 91.69 33 PRO B N 1
ATOM 1483 C CA . PRO B 1 33 ? -7.852 15.953 -1.847 1 91.69 33 PRO B CA 1
ATOM 1484 C C . PRO B 1 33 ? -7.406 14.602 -2.391 1 91.69 33 PRO B C 1
ATOM 1486 O O . PRO B 1 33 ? -6.609 14.539 -3.328 1 91.69 33 PRO B O 1
ATOM 1489 N N . ARG B 1 34 ? -7.863 13.562 -1.772 1 92.88 34 ARG B N 1
ATOM 1490 C CA . ARG B 1 34 ? -7.68 12.188 -2.229 1 92.88 34 ARG B CA 1
ATOM 1491 C C . ARG B 1 34 ? -9.023 11.508 -2.471 1 92.88 34 ARG B C 1
ATOM 1493 O O . ARG B 1 34 ? -9.938 11.625 -1.656 1 92.88 34 ARG B O 1
ATOM 1500 N N . ALA B 1 35 ? -9.047 10.805 -3.596 1 91 35 ALA B N 1
ATOM 1501 C CA . ALA B 1 35 ? -10.25 10.016 -3.865 1 91 35 ALA B CA 1
ATOM 1502 C C . ALA B 1 35 ? -10.391 8.867 -2.869 1 91 35 ALA B C 1
ATOM 1504 O O . ALA B 1 35 ? -9.391 8.281 -2.449 1 91 35 ALA B O 1
ATOM 1505 N N . LEU B 1 36 ? -11.664 8.57 -2.535 1 93.75 36 LEU B N 1
ATOM 1506 C CA . LEU B 1 36 ? -11.953 7.496 -1.595 1 93.75 36 LEU B CA 1
ATOM 1507 C C . LEU B 1 36 ? -11.344 6.184 -2.062 1 93.75 36 LEU B C 1
ATOM 1509 O O . LEU B 1 36 ? -10.75 5.453 -1.266 1 93.75 36 LEU B O 1
ATOM 1513 N N . ILE B 1 37 ? -11.445 5.828 -3.316 1 90.75 37 ILE B N 1
ATOM 1514 C CA . ILE B 1 37 ? -10.945 4.578 -3.883 1 90.75 37 ILE B CA 1
ATOM 1515 C C . ILE B 1 37 ? -9.43 4.516 -3.729 1 90.75 37 ILE B C 1
ATOM 1517 O O . ILE B 1 37 ? -8.859 3.443 -3.506 1 90.75 37 ILE B O 1
ATOM 1521 N N . PHE B 1 38 ? -8.758 5.609 -3.828 1 92.62 38 PHE B N 1
ATOM 1522 C CA . PHE B 1 38 ? -7.316 5.684 -3.617 1 92.62 38 PHE B CA 1
ATOM 1523 C C . PHE B 1 38 ? -6.957 5.297 -2.188 1 92.62 38 PHE B C 1
ATOM 1525 O O . PHE B 1 38 ? -6.023 4.527 -1.963 1 92.62 38 PHE B O 1
ATOM 1532 N N . LEU B 1 39 ? -7.742 5.832 -1.273 1 97.06 39 LEU B N 1
ATOM 1533 C CA . LEU B 1 39 ? -7.469 5.574 0.136 1 97.06 39 LEU B CA 1
ATOM 1534 C C . LEU B 1 39 ? -7.664 4.102 0.467 1 97.06 39 LEU B C 1
ATOM 1536 O O . LEU B 1 39 ? -6.867 3.516 1.207 1 97.06 39 LEU B O 1
ATOM 1540 N N . TYR B 1 40 ? -8.664 3.479 -0.07 1 95.25 40 TYR B N 1
ATOM 1541 C CA . TYR B 1 40 ? -8.844 2.047 0.136 1 95.25 40 TYR B CA 1
ATOM 1542 C C . TYR B 1 40 ? -7.637 1.264 -0.36 1 95.25 40 TYR B C 1
ATOM 1544 O O . TYR B 1 40 ? -7.129 0.384 0.339 1 95.25 40 TYR B O 1
ATOM 1552 N N . GLY B 1 41 ? -7.105 1.585 -1.5 1 94.94 41 GLY B N 1
ATOM 1553 C CA . GLY B 1 41 ? -6.004 0.865 -2.117 1 94.94 41 GLY B CA 1
ATOM 1554 C C . GLY B 1 41 ? -4.672 1.115 -1.437 1 94.94 41 GLY B C 1
ATOM 1555 O O . GLY B 1 41 ? -3.713 0.371 -1.646 1 94.94 41 GLY B O 1
ATOM 1556 N N . HIS B 1 42 ? -4.648 2.164 -0.579 1 97.19 42 HIS B N 1
ATOM 1557 C CA . HIS B 1 42 ? -3.383 2.545 0.038 1 97.19 42 HIS B CA 1
ATOM 1558 C C . HIS B 1 42 ? -3.498 2.576 1.559 1 97.19 42 HIS B C 1
ATOM 1560 O O . HIS B 1 42 ? -2.715 3.248 2.232 1 97.19 42 HIS B O 1
ATOM 1566 N N . VAL B 1 43 ? -4.449 1.855 2.082 1 98.19 43 VAL B N 1
ATOM 1567 C CA . VAL B 1 43 ? -4.766 1.928 3.506 1 98.19 43 VAL B CA 1
ATOM 1568 C C . VAL B 1 43 ? -3.557 1.479 4.324 1 98.19 43 VAL B C 1
ATOM 1570 O O . VAL B 1 43 ? -3.312 1.999 5.418 1 98.19 43 VAL B O 1
ATOM 1573 N N . ARG B 1 44 ? -2.709 0.635 3.799 1 97.94 44 ARG B N 1
ATOM 1574 C CA . ARG B 1 44 ? -1.558 0.099 4.516 1 97.94 44 ARG B CA 1
ATOM 1575 C C . ARG B 1 44 ? -0.513 1.184 4.762 1 97.94 44 ARG B C 1
ATOM 1577 O O . ARG B 1 44 ? 0.38 1.015 5.594 1 97.94 44 ARG B O 1
ATOM 1584 N N . ASN B 1 45 ? -0.602 2.279 4.074 1 98.31 45 ASN B N 1
ATOM 1585 C CA . ASN B 1 45 ? 0.347 3.371 4.258 1 98.31 45 ASN B CA 1
ATOM 1586 C C . ASN B 1 45 ? -0.031 4.246 5.449 1 98.31 45 ASN B C 1
ATOM 1588 O O . ASN B 1 45 ? 0.772 5.062 5.906 1 98.31 45 ASN B O 1
ATOM 1592 N N . PHE B 1 46 ? -1.201 4.055 6.004 1 98.75 46 PHE B N 1
ATOM 1593 C CA . PHE B 1 46 ? -1.734 5.066 6.914 1 98.75 46 PHE B CA 1
ATOM 1594 C C . PHE B 1 46 ? -1.573 4.629 8.367 1 98.75 46 PHE B C 1
ATOM 1596 O O . PHE B 1 46 ? -1.842 3.475 8.703 1 98.75 46 PHE B O 1
ATOM 1603 N N . LEU B 1 47 ? -1.129 5.527 9.148 1 98.75 47 LEU B N 1
ATOM 1604 C CA . LEU B 1 47 ? -1.313 5.523 10.594 1 98.75 47 LEU B CA 1
ATOM 1605 C C . LEU B 1 47 ? -2.404 6.508 11.008 1 98.75 47 LEU B C 1
ATOM 1607 O O . LEU B 1 47 ? -2.641 7.504 10.32 1 98.75 47 LEU B O 1
ATOM 1611 N N . VAL B 1 48 ? -3.045 6.211 12.148 1 98.81 48 VAL B N 1
ATOM 1612 C CA . VAL B 1 48 ? -4.086 7.09 12.672 1 98.81 48 VAL B CA 1
ATOM 1613 C C . VAL B 1 48 ? -3.924 7.25 14.18 1 98.81 48 VAL B C 1
ATOM 1615 O O . VAL B 1 48 ? -3.268 6.434 14.828 1 98.81 48 VAL B O 1
ATOM 1618 N N . ILE B 1 49 ? -4.371 8.328 14.641 1 98.69 49 ILE B N 1
ATOM 1619 C CA . ILE B 1 49 ? -4.52 8.555 16.078 1 98.69 49 ILE B CA 1
ATOM 1620 C C . ILE B 1 49 ? -6.004 8.578 16.438 1 98.69 49 ILE B C 1
ATOM 1622 O O . ILE B 1 49 ? -6.777 9.352 15.867 1 98.69 49 ILE B O 1
ATOM 1626 N N . ASP B 1 50 ? -6.34 7.797 17.422 1 97.62 50 ASP B N 1
ATOM 1627 C CA . ASP B 1 50 ? -7.711 7.801 17.922 1 97.62 50 ASP B CA 1
ATOM 1628 C C . ASP B 1 50 ? -7.926 8.953 18.906 1 97.62 50 ASP B C 1
ATOM 1630 O O . ASP B 1 50 ? -7.055 9.242 19.734 1 97.62 50 ASP B O 1
ATOM 1634 N N . ASP B 1 51 ? -9.062 9.555 18.719 1 95.62 51 ASP B N 1
ATOM 1635 C CA . ASP B 1 51 ? -9.516 10.445 19.781 1 95.62 51 ASP B CA 1
ATOM 1636 C C . ASP B 1 51 ? -10.195 9.656 20.906 1 95.62 51 ASP B C 1
ATOM 1638 O O . ASP B 1 51 ? -11.133 8.898 20.656 1 95.62 51 ASP B O 1
ATOM 1642 N N . PRO B 1 52 ? -9.734 9.812 22.109 1 93.38 52 PRO B N 1
ATOM 1643 C CA . PRO B 1 52 ? -10.359 9.078 23.219 1 93.38 52 PRO B CA 1
ATOM 1644 C C . PRO B 1 52 ? -11.852 9.375 23.344 1 93.38 52 PRO B C 1
ATOM 1646 O O . PRO B 1 52 ? -12.602 8.57 23.906 1 93.38 52 PRO B O 1
ATOM 1649 N N . ARG B 1 53 ? -12.328 10.523 22.875 1 91.19 53 ARG B N 1
ATOM 1650 C CA . ARG B 1 53 ? -13.742 10.898 22.953 1 91.19 53 ARG B CA 1
ATOM 1651 C C . ARG B 1 53 ? -14.523 10.312 21.781 1 91.19 53 ARG B C 1
ATOM 1653 O O . ARG B 1 53 ? -15.75 10.43 21.734 1 91.19 53 ARG B O 1
ATOM 1660 N N . GLY B 1 54 ? -13.773 9.711 20.781 1 91.19 54 GLY B N 1
ATOM 1661 C CA . GLY B 1 54 ? -14.422 9.117 19.625 1 91.19 54 GLY B CA 1
ATOM 1662 C C . GLY B 1 54 ? -13.93 9.688 18.312 1 91.19 54 GLY B C 1
ATOM 1663 O O . GLY B 1 54 ? -13.648 10.883 18.203 1 91.19 54 GLY B O 1
ATOM 1664 N N . GLY B 1 55 ? -13.766 8.711 17.312 1 93.75 55 GLY B N 1
ATOM 1665 C CA . GLY B 1 55 ? -13.336 9.117 15.977 1 93.75 55 GLY B CA 1
ATOM 1666 C C . GLY B 1 55 ? -11.828 9.242 15.844 1 93.75 55 GLY B C 1
ATOM 1667 O O . GLY B 1 55 ? -11.094 8.828 16.734 1 93.75 55 GLY B O 1
ATOM 1668 N N . LEU B 1 56 ? -11.438 9.812 14.758 1 97.62 56 LEU B N 1
ATOM 1669 C CA . LEU B 1 56 ? -10.016 9.977 14.5 1 97.62 56 LEU B CA 1
ATOM 1670 C C . LEU B 1 56 ? -9.555 11.383 14.867 1 97.62 56 LEU B C 1
ATOM 1672 O O . LEU B 1 56 ? -10.211 12.367 14.523 1 97.62 56 LEU B O 1
ATOM 1676 N N . ALA B 1 57 ? -8.484 11.445 15.523 1 98.44 57 ALA B N 1
ATOM 1677 C CA . ALA B 1 57 ? -7.855 12.727 15.844 1 98.44 57 ALA B CA 1
ATOM 1678 C C . ALA B 1 57 ? -6.906 13.164 14.734 1 98.44 57 ALA B C 1
ATOM 1680 O O . ALA B 1 57 ? -6.762 14.367 14.469 1 98.44 57 ALA B O 1
ATOM 1681 N N . ALA B 1 58 ? -6.238 12.227 14.07 1 98.81 58 ALA B N 1
ATOM 1682 C CA . ALA B 1 58 ? -5.254 12.555 13.039 1 98.81 58 ALA B CA 1
ATOM 1683 C C . ALA B 1 58 ? -4.984 11.359 12.133 1 98.81 58 ALA B C 1
ATOM 1685 O O . ALA B 1 58 ? -5.293 10.219 12.492 1 98.81 58 ALA B O 1
ATOM 1686 N N . CYS B 1 59 ? -4.453 11.633 10.977 1 98.88 59 CYS B N 1
ATOM 1687 C CA . CYS B 1 59 ? -3.936 10.602 10.086 1 98.88 59 CYS B CA 1
ATOM 1688 C C . CYS B 1 59 ? -2.68 11.078 9.367 1 98.88 59 CYS B C 1
ATOM 1690 O O . CYS B 1 59 ? -2.41 12.281 9.312 1 98.88 59 CYS B O 1
ATOM 1692 N N . CYS B 1 60 ? -1.927 10.188 8.914 1 98.88 60 CYS B N 1
ATOM 1693 C CA . CYS B 1 60 ? -0.729 10.43 8.125 1 98.88 60 CYS B CA 1
ATOM 1694 C C . CYS B 1 60 ? -0.311 9.18 7.363 1 98.88 60 CYS B C 1
ATOM 1696 O O . CYS B 1 60 ? -0.482 8.062 7.855 1 98.88 60 CYS B O 1
ATOM 1698 N N . ALA B 1 61 ? 0.181 9.328 6.203 1 98.62 61 ALA B N 1
ATOM 1699 C CA . ALA B 1 61 ? 0.635 8.188 5.414 1 98.62 61 ALA B CA 1
ATOM 1700 C C . ALA B 1 61 ? 2.145 8.242 5.191 1 98.62 61 ALA B C 1
ATOM 1702 O O . ALA B 1 61 ? 2.715 9.32 5.016 1 98.62 61 ALA B O 1
ATOM 1703 N N . LEU B 1 62 ? 2.768 7.125 5.266 1 98.56 62 LEU B N 1
ATOM 1704 C CA . LEU B 1 62 ? 4.102 6.891 4.73 1 98.56 62 LEU B CA 1
ATOM 1705 C C . LEU B 1 62 ? 4.035 6.082 3.439 1 98.56 62 LEU B C 1
ATOM 1707 O O . LEU B 1 62 ? 3.766 4.879 3.471 1 98.56 62 LEU B O 1
ATOM 1711 N N . ALA B 1 63 ? 4.324 6.711 2.354 1 96.88 63 ALA B N 1
ATOM 1712 C CA . ALA B 1 63 ? 4.172 6.094 1.038 1 96.88 63 ALA B CA 1
ATOM 1713 C C . ALA B 1 63 ? 5.535 5.816 0.403 1 96.88 63 ALA B C 1
ATOM 1715 O O . ALA B 1 63 ? 6.227 6.746 -0.02 1 96.88 63 ALA B O 1
ATOM 1716 N N . PRO B 1 64 ? 5.914 4.508 0.34 1 96.81 64 PRO B N 1
ATOM 1717 C CA . PRO B 1 64 ? 7.133 4.215 -0.415 1 96.81 64 PRO B CA 1
ATOM 1718 C C . PRO B 1 64 ? 7.051 4.664 -1.872 1 96.81 64 PRO B C 1
ATOM 1720 O O . PRO B 1 64 ? 5.996 4.543 -2.5 1 96.81 64 PRO B O 1
ATOM 1723 N N . VAL B 1 65 ? 8.195 5.207 -2.406 1 93.56 65 VAL B N 1
ATOM 1724 C CA . VAL B 1 65 ? 8.125 5.699 -3.777 1 93.56 65 VAL B CA 1
ATOM 1725 C C . VAL B 1 65 ? 9.266 5.113 -4.598 1 93.56 65 VAL B C 1
ATOM 1727 O O . VAL B 1 65 ? 9.18 5.039 -5.828 1 93.56 65 VAL B O 1
ATOM 1730 N N . TRP B 1 66 ? 10.367 4.773 -3.979 1 91.31 66 TRP B N 1
ATOM 1731 C CA . TRP B 1 66 ? 11.516 4.203 -4.664 1 91.31 66 TRP B CA 1
ATOM 1732 C C . TRP B 1 66 ? 12.336 3.332 -3.715 1 91.31 66 TRP B C 1
ATOM 1734 O O . TRP B 1 66 ? 11.867 2.959 -2.639 1 91.31 66 TRP B O 1
ATOM 1744 N N . GLU B 1 67 ? 13.523 2.912 -4.121 1 91.75 67 GLU B N 1
ATOM 1745 C CA . GLU B 1 67 ? 14.32 1.892 -3.443 1 91.75 67 GLU B CA 1
ATOM 1746 C C . GLU B 1 67 ? 14.516 2.232 -1.97 1 91.75 67 GLU B C 1
ATOM 1748 O O . GLU B 1 67 ? 14.383 1.366 -1.104 1 91.75 67 GLU B O 1
ATOM 1753 N N . ASP B 1 68 ? 14.836 3.416 -1.632 1 94.44 68 ASP B N 1
ATOM 1754 C CA . ASP B 1 68 ? 15.039 3.76 -0.228 1 94.44 68 ASP B CA 1
ATOM 1755 C C . ASP B 1 68 ? 14.406 5.109 0.104 1 94.44 68 ASP B C 1
ATOM 1757 O O . ASP B 1 68 ? 14.922 5.852 0.939 1 94.44 68 ASP B O 1
ATOM 1761 N N . LEU B 1 69 ? 13.359 5.418 -0.562 1 95.88 69 LEU B N 1
ATOM 1762 C CA . LEU B 1 69 ? 12.711 6.723 -0.442 1 95.88 69 LEU B CA 1
ATOM 1763 C C . LEU B 1 69 ? 11.211 6.57 -0.247 1 95.88 69 LEU B C 1
ATOM 1765 O O . LEU B 1 69 ? 10.562 5.793 -0.953 1 95.88 69 LEU B O 1
ATOM 1769 N N . ALA B 1 70 ? 10.68 7.328 0.719 1 97 70 ALA B N 1
ATOM 1770 C CA . ALA B 1 70 ? 9.234 7.387 0.929 1 97 70 ALA B CA 1
ATOM 1771 C C . ALA B 1 70 ? 8.766 8.828 1.105 1 97 70 ALA B C 1
ATOM 1773 O O . ALA B 1 70 ? 9.57 9.719 1.379 1 97 70 ALA B O 1
ATOM 1774 N N . GLU B 1 71 ? 7.543 9 0.879 1 96.5 71 GLU B N 1
ATOM 1775 C CA . GLU B 1 71 ? 6.891 10.281 1.121 1 96.5 71 GLU B CA 1
ATOM 1776 C C . GLU B 1 71 ? 6.012 10.227 2.369 1 96.5 71 GLU B C 1
ATOM 1778 O O . GLU B 1 71 ? 5.23 9.297 2.545 1 96.5 71 GLU B O 1
ATOM 1783 N N . VAL B 1 72 ? 6.207 11.148 3.236 1 97.88 72 VAL B N 1
ATOM 1784 C CA . VAL B 1 72 ? 5.184 11.438 4.238 1 97.88 72 VAL B CA 1
ATOM 1785 C C . VAL B 1 72 ? 4.129 12.367 3.652 1 97.88 72 VAL B C 1
ATOM 1787 O O . VAL B 1 72 ? 4.445 13.477 3.211 1 97.88 72 VAL B O 1
ATOM 1790 N N . CYS B 1 73 ? 2.848 11.898 3.604 1 96.94 73 CYS B N 1
ATOM 1791 C CA . CYS B 1 73 ? 1.785 12.633 2.932 1 96.94 73 CYS B CA 1
ATOM 1792 C C . CYS B 1 73 ? 0.445 12.406 3.623 1 96.94 73 CYS B C 1
ATOM 1794 O O . CYS B 1 73 ? 0.355 11.633 4.574 1 96.94 73 CYS B O 1
ATOM 1796 N N . SER B 1 74 ? -0.564 13.227 3.232 1 97.62 74 SER B N 1
ATOM 1797 C CA . SER B 1 74 ? -1.92 13.109 3.758 1 97.62 74 SER B CA 1
ATOM 1798 C C . SER B 1 74 ? -1.943 13.289 5.273 1 97.62 74 SER B C 1
ATOM 1800 O O . SER B 1 74 ? -2.611 12.539 5.984 1 97.62 74 SER B O 1
ATOM 1802 N N . LEU B 1 75 ? -1.143 14.219 5.68 1 98.56 75 LEU B N 1
ATOM 1803 C CA . LEU B 1 75 ? -1.151 14.578 7.094 1 98.56 75 LEU B CA 1
ATOM 1804 C C . LEU B 1 75 ? -2.332 15.484 7.414 1 98.56 75 LEU B C 1
ATOM 1806 O O . LEU B 1 75 ? -2.48 16.547 6.812 1 98.56 75 LEU B O 1
ATOM 1810 N N . ALA B 1 76 ? -3.17 15.078 8.344 1 98.5 76 ALA B N 1
ATOM 1811 C CA . ALA B 1 76 ? -4.277 15.906 8.805 1 98.5 76 ALA B CA 1
ATOM 1812 C C . ALA B 1 76 ? -4.562 15.664 10.281 1 98.5 76 ALA B C 1
ATOM 1814 O O . ALA B 1 76 ? -4.523 14.523 10.758 1 98.5 76 ALA B O 1
ATOM 1815 N N . VAL B 1 77 ? -4.723 16.688 10.977 1 98.19 77 VAL B N 1
ATOM 1816 C CA . VAL B 1 77 ? -5.195 16.688 12.352 1 98.19 77 VAL B CA 1
ATOM 1817 C C . VAL B 1 77 ? -6.559 17.375 12.438 1 98.19 77 VAL B C 1
ATOM 1819 O O . VAL B 1 77 ? -6.773 18.406 11.805 1 98.19 77 VAL B O 1
ATOM 1822 N N . ARG B 1 78 ? -7.418 16.719 13.148 1 97.88 78 ARG B N 1
ATOM 1823 C CA . ARG B 1 78 ? -8.719 17.359 13.344 1 97.88 78 ARG B CA 1
ATOM 1824 C C . ARG B 1 78 ? -8.562 18.797 13.82 1 97.88 78 ARG B C 1
ATOM 1826 O O . ARG B 1 78 ? -7.715 19.078 14.672 1 97.88 78 ARG B O 1
ATOM 1833 N N . GLU B 1 79 ? -9.43 19.641 13.336 1 96.12 79 GLU B N 1
ATOM 1834 C CA . GLU B 1 79 ? -9.25 21.078 13.5 1 96.12 79 GLU B CA 1
ATOM 1835 C C . GLU B 1 79 ? -9.258 21.453 14.977 1 96.12 79 GLU B C 1
ATOM 1837 O O . GLU B 1 79 ? -8.422 22.25 15.422 1 96.12 79 GLU B O 1
ATOM 1842 N N . ASP B 1 80 ? -10.18 20.938 15.758 1 96.31 80 ASP B N 1
ATOM 1843 C CA . ASP B 1 80 ? -10.344 21.328 17.156 1 96.31 80 ASP B CA 1
ATOM 1844 C C . ASP B 1 80 ? -9.227 20.734 18.016 1 96.31 80 ASP B C 1
ATOM 1846 O O . ASP B 1 80 ? -9.148 21.016 19.219 1 96.31 80 ASP B O 1
ATOM 1850 N N . LEU B 1 81 ? -8.367 19.953 17.422 1 96.81 81 LEU B N 1
ATOM 1851 C CA . LEU B 1 81 ? -7.316 19.281 18.188 1 96.81 81 LEU B CA 1
ATOM 1852 C C . LEU B 1 81 ? -5.938 19.734 17.719 1 96.81 81 LEU B C 1
ATOM 1854 O O . LEU B 1 81 ? -4.926 19.125 18.078 1 96.81 81 LEU B O 1
ATOM 1858 N N . ARG B 1 82 ? -5.871 20.719 16.891 1 95.88 82 ARG B N 1
ATOM 1859 C CA . ARG B 1 82 ? -4.605 21.203 16.344 1 95.88 82 ARG B CA 1
ATOM 1860 C C . ARG B 1 82 ? -3.82 21.984 17.391 1 95.88 82 ARG B C 1
ATOM 1862 O O . ARG B 1 82 ? -4.379 22.406 18.406 1 95.88 82 ARG B O 1
ATOM 1869 N N . LYS B 1 83 ? -2.586 22.016 17.203 1 95.12 83 LYS B N 1
ATOM 1870 C CA . LYS B 1 83 ? -1.649 22.75 18.047 1 95.12 83 LYS B CA 1
ATOM 1871 C C . LYS B 1 83 ? -1.529 22.094 19.422 1 95.12 83 LYS B C 1
ATOM 1873 O O . LYS B 1 83 ? -1.354 22.797 20.438 1 95.12 83 LYS B O 1
ATOM 1878 N N . GLN B 1 84 ? -1.671 20.828 19.438 1 94.94 84 GLN B N 1
ATOM 1879 C CA . GLN B 1 84 ? -1.536 20.047 20.672 1 94.94 84 GLN B CA 1
ATOM 1880 C C . GLN B 1 84 ? -0.452 18.984 20.531 1 94.94 84 GLN B C 1
ATOM 1882 O O . GLN B 1 84 ? -0.349 18.094 21.375 1 94.94 84 GLN B O 1
ATOM 1887 N N . GLY B 1 85 ? 0.192 19.016 19.438 1 96.81 85 GLY B N 1
ATOM 1888 C CA . GLY B 1 85 ? 1.328 18.125 19.266 1 96.81 85 GLY B CA 1
ATOM 1889 C C . GLY B 1 85 ? 0.977 16.844 18.547 1 96.81 85 GLY B C 1
ATOM 1890 O O . GLY B 1 85 ? 1.843 15.992 18.312 1 96.81 85 GLY B O 1
ATOM 1891 N N . LEU B 1 86 ? -0.21 16.641 18.094 1 98 86 LEU B N 1
ATOM 1892 C CA . LEU B 1 86 ? -0.65 15.398 17.469 1 98 86 LEU B CA 1
ATOM 1893 C C . LEU B 1 86 ? -0.016 15.234 16.094 1 98 86 LEU B C 1
ATOM 1895 O O . LEU B 1 86 ? 0.275 14.117 15.664 1 98 86 LEU B O 1
ATOM 1899 N N . GLY B 1 87 ? 0.136 16.359 15.406 1 98.25 87 GLY B N 1
ATOM 1900 C CA . GLY B 1 87 ? 0.823 16.312 14.125 1 98.25 87 GLY B CA 1
ATOM 1901 C C . GLY B 1 87 ? 2.236 15.773 14.227 1 98.25 87 GLY B C 1
ATOM 1902 O O . GLY B 1 87 ? 2.617 14.859 13.484 1 98.25 87 GLY B O 1
ATOM 1903 N N . ARG B 1 88 ? 2.938 16.344 15.164 1 98.19 88 ARG B N 1
ATOM 1904 C CA . ARG B 1 88 ? 4.301 15.875 15.391 1 98.19 88 ARG B CA 1
ATOM 1905 C C . ARG B 1 88 ? 4.316 14.406 15.773 1 98.19 88 ARG B C 1
ATOM 1907 O O . ARG B 1 88 ? 5.141 13.633 15.273 1 98.19 88 ARG B O 1
ATOM 1914 N N . LYS B 1 89 ? 3.471 14.039 16.641 1 98 89 LYS B N 1
ATOM 1915 C CA . LYS B 1 89 ? 3.383 12.664 17.125 1 98 89 LYS B CA 1
ATOM 1916 C C . LYS B 1 89 ? 3.188 11.688 15.961 1 98 89 LYS B C 1
ATOM 1918 O O . LYS B 1 89 ? 3.889 10.68 15.867 1 98 89 LYS B O 1
ATOM 1923 N N . ILE B 1 90 ? 2.299 11.992 15.078 1 98.5 90 ILE B N 1
ATOM 1924 C CA . ILE B 1 90 ? 1.941 11.016 14.055 1 98.5 90 ILE B CA 1
ATOM 1925 C C . ILE B 1 90 ? 2.986 11.031 12.938 1 98.5 90 ILE B C 1
ATOM 1927 O O . ILE B 1 90 ? 3.281 10 12.344 1 98.5 90 ILE B O 1
ATOM 1931 N N . VAL B 1 91 ? 3.566 12.195 12.602 1 98.69 91 VAL B N 1
ATOM 1932 C CA . VAL B 1 91 ? 4.629 12.258 11.602 1 98.69 91 VAL B CA 1
ATOM 1933 C C . VAL B 1 91 ? 5.855 11.5 12.109 1 98.69 91 VAL B C 1
ATOM 1935 O O . VAL B 1 91 ? 6.48 10.742 11.359 1 98.69 91 VAL B O 1
ATOM 1938 N N . THR B 1 92 ? 6.176 11.695 13.359 1 98.06 92 THR B N 1
ATOM 1939 C CA . THR B 1 92 ? 7.297 10.977 13.945 1 98.06 92 THR B CA 1
ATOM 1940 C C . THR B 1 92 ? 7.059 9.469 13.891 1 98.06 92 THR B C 1
ATOM 1942 O O . THR B 1 92 ? 7.973 8.703 13.578 1 98.06 92 THR B O 1
ATOM 1945 N N . ALA B 1 93 ? 5.867 9.055 14.156 1 98.06 93 ALA B N 1
ATOM 1946 C CA . ALA B 1 93 ? 5.516 7.637 14.055 1 98.06 93 ALA B CA 1
ATOM 1947 C C . ALA B 1 93 ? 5.691 7.129 12.625 1 98.06 93 ALA B C 1
ATOM 1949 O O . ALA B 1 93 ? 6.16 6.004 12.414 1 98.06 93 ALA B O 1
ATOM 1950 N N . CYS B 1 94 ? 5.301 7.91 11.633 1 98.06 94 CYS B N 1
ATOM 1951 C CA . CYS B 1 94 ? 5.492 7.535 10.234 1 98.06 94 CYS B CA 1
ATOM 1952 C C . CYS B 1 94 ? 6.973 7.395 9.906 1 98.06 94 CYS B C 1
ATOM 1954 O O . CYS B 1 94 ? 7.383 6.418 9.273 1 98.06 94 CYS B O 1
ATOM 1956 N N . VAL B 1 95 ? 7.703 8.336 10.359 1 97.69 95 VAL B N 1
ATOM 1957 C CA . VAL B 1 95 ? 9.141 8.305 10.109 1 97.69 95 VAL B CA 1
ATOM 1958 C C . VAL B 1 95 ? 9.75 7.059 10.75 1 97.69 95 VAL B C 1
ATOM 1960 O O . VAL B 1 95 ? 10.578 6.379 10.141 1 97.69 95 VAL B O 1
ATOM 1963 N N . ASP B 1 96 ? 9.312 6.738 11.914 1 96.44 96 ASP B N 1
ATOM 1964 C CA . ASP B 1 96 ? 9.797 5.547 12.602 1 96.44 96 ASP B CA 1
ATOM 1965 C C . ASP B 1 96 ? 9.43 4.277 11.836 1 96.44 96 ASP B C 1
ATOM 1967 O O . ASP B 1 96 ? 10.156 3.287 11.875 1 96.44 96 ASP B O 1
ATOM 1971 N N . ASP B 1 97 ? 8.344 4.301 11.172 1 96.19 97 ASP B N 1
ATOM 1972 C CA . ASP B 1 97 ? 7.855 3.152 10.406 1 96.19 97 ASP B CA 1
ATOM 1973 C C . ASP B 1 97 ? 8.766 2.859 9.219 1 96.19 97 ASP B C 1
ATOM 1975 O O . ASP B 1 97 ? 8.703 1.777 8.633 1 96.19 97 ASP B O 1
ATOM 1979 N N . CYS B 1 98 ? 9.602 3.762 8.812 1 95.94 98 CYS B N 1
ATOM 1980 C CA . CYS B 1 98 ? 10.57 3.562 7.738 1 95.94 98 CYS B CA 1
ATOM 1981 C C . CYS B 1 98 ? 11.477 2.379 8.039 1 95.94 98 CYS B C 1
ATOM 1983 O O . CYS B 1 98 ? 11.898 1.665 7.129 1 95.94 98 CYS B O 1
ATOM 1985 N N . ARG B 1 99 ? 11.711 2.164 9.273 1 93.81 99 ARG B N 1
ATOM 1986 C CA . ARG B 1 99 ? 12.602 1.084 9.68 1 93.81 99 ARG B CA 1
ATOM 1987 C C . ARG B 1 99 ? 12.039 -0.274 9.273 1 93.81 99 ARG B C 1
ATOM 1989 O O . ARG B 1 99 ? 12.781 -1.145 8.812 1 93.81 99 ARG B O 1
ATOM 1996 N N . SER B 1 100 ? 10.797 -0.398 9.391 1 94.25 100 SER B N 1
ATOM 1997 C CA . SER B 1 100 ? 10.156 -1.673 9.078 1 94.25 100 SER B CA 1
ATOM 1998 C C . SER B 1 100 ? 10.297 -2.014 7.598 1 94.25 100 SER B C 1
ATOM 2000 O O . SER B 1 100 ? 10.289 -3.188 7.223 1 94.25 100 SER B O 1
ATOM 2002 N N . LEU B 1 101 ? 10.523 -1.033 6.781 1 95.44 101 LEU B N 1
ATOM 2003 C CA . LEU B 1 101 ? 10.609 -1.239 5.34 1 95.44 101 LEU B CA 1
ATOM 2004 C C . LEU B 1 101 ? 12.039 -1.027 4.848 1 95.44 101 LEU B C 1
ATOM 2006 O O . LEU B 1 101 ? 12.305 -1.1 3.646 1 95.44 101 LEU B O 1
ATOM 2010 N N . HIS B 1 102 ? 12.914 -0.702 5.789 1 95.81 102 HIS B N 1
ATOM 2011 C CA . HIS B 1 102 ? 14.32 -0.449 5.484 1 95.81 102 HIS B CA 1
ATOM 2012 C C . HIS B 1 102 ? 14.469 0.755 4.562 1 95.81 102 HIS B C 1
ATOM 2014 O O . HIS B 1 102 ? 15.219 0.701 3.582 1 95.81 102 HIS B O 1
ATOM 2020 N N . LEU B 1 103 ? 13.695 1.741 4.797 1 96.88 103 LEU B N 1
ATOM 2021 C CA . LEU B 1 103 ? 13.797 3.023 4.109 1 96.88 103 LEU B CA 1
ATOM 2022 C C . LEU B 1 103 ? 14.812 3.93 4.797 1 96.88 103 LEU B C 1
ATOM 2024 O O . LEU B 1 103 ? 14.922 3.93 6.023 1 96.88 103 LEU B O 1
ATOM 2028 N N . LYS B 1 104 ? 15.477 4.789 3.992 1 96.88 104 LYS B N 1
ATOM 2029 C CA . LYS B 1 104 ? 16.547 5.605 4.547 1 96.88 104 LYS B CA 1
ATOM 2030 C C . LYS B 1 104 ? 16.281 7.094 4.324 1 96.88 104 LYS B C 1
ATOM 2032 O O . LYS B 1 104 ? 16.938 7.945 4.922 1 96.88 104 LYS B O 1
ATOM 2037 N N . LYS B 1 105 ? 15.391 7.402 3.465 1 96.88 105 LYS B N 1
ATOM 2038 C CA . LYS B 1 105 ? 15.07 8.781 3.113 1 96.88 105 LYS B CA 1
ATOM 2039 C C . LYS B 1 105 ? 13.562 9.016 3.113 1 96.88 105 LYS B C 1
ATOM 2041 O O . LYS B 1 105 ? 12.797 8.133 2.711 1 96.88 105 LYS B O 1
ATOM 2046 N N . VAL B 1 106 ? 13.211 10.188 3.555 1 97.5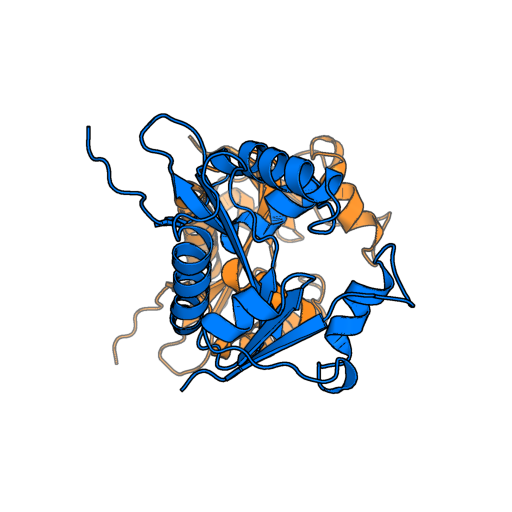6 106 VAL B N 1
ATOM 2047 C CA . VAL B 1 106 ? 11.805 10.594 3.553 1 97.56 106 VAL B CA 1
ATOM 2048 C C . VAL B 1 106 ? 11.68 12.031 3.059 1 97.56 106 VAL B C 1
ATOM 2050 O O . VAL B 1 106 ? 12.508 12.883 3.391 1 97.56 106 VAL B O 1
ATOM 2053 N N . PHE B 1 107 ? 10.695 12.242 2.271 1 97.06 107 PHE B N 1
ATOM 2054 C CA . PHE B 1 107 ? 10.398 13.609 1.875 1 97.06 107 PHE B CA 1
ATOM 2055 C C . PHE B 1 107 ? 8.914 13.922 2.064 1 97.06 107 PHE B C 1
ATOM 2057 O O . PHE B 1 107 ? 8.125 13.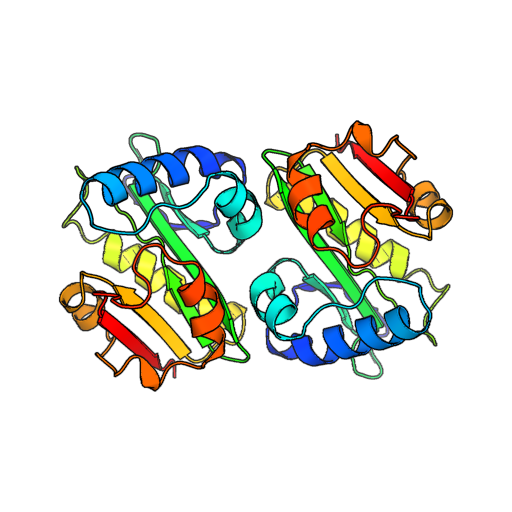023 2.375 1 97.06 107 PHE B O 1
ATOM 2064 N N . SER B 1 108 ? 8.578 15.148 2.064 1 96.75 108 SER B N 1
ATOM 2065 C CA . SER B 1 108 ? 7.203 15.625 2.041 1 96.75 108 SER B CA 1
ATOM 2066 C C . SER B 1 108 ? 7.059 16.859 1.158 1 96.75 108 SER B C 1
ATOM 2068 O O . SER B 1 108 ? 7.93 17.734 1.151 1 96.75 108 SER B O 1
ATOM 2070 N N . LEU B 1 109 ? 6.035 16.891 0.346 1 94.56 109 LEU B N 1
ATOM 2071 C CA . LEU B 1 109 ? 5.586 18.109 -0.299 1 94.56 109 LEU B CA 1
ATOM 2072 C C . LEU B 1 109 ? 4.512 18.812 0.536 1 94.56 109 LEU B C 1
ATOM 2074 O O . LEU B 1 109 ? 3.455 18.234 0.795 1 94.56 109 LEU B O 1
ATOM 2078 N N . THR B 1 110 ? 4.762 20.016 0.946 1 95.94 110 THR B N 1
ATOM 2079 C CA . THR B 1 110 ? 3.918 20.562 2.004 1 95.94 110 THR B CA 1
ATOM 2080 C C . THR B 1 110 ? 3.762 22.078 1.851 1 95.94 110 THR B C 1
ATOM 2082 O O . THR B 1 110 ? 4.59 22.719 1.21 1 95.94 110 THR B O 1
ATOM 2085 N N . TYR B 1 111 ? 2.686 22.594 2.479 1 93.62 111 TYR B N 1
ATOM 2086 C CA . TYR B 1 111 ? 2.477 24.031 2.664 1 93.62 111 TYR B CA 1
ATOM 2087 C C . TYR B 1 111 ? 2.957 24.484 4.039 1 93.62 111 TYR B C 1
ATOM 2089 O O . TYR B 1 111 ? 2.93 25.672 4.355 1 93.62 111 TYR B O 1
ATOM 2097 N N . GLN B 1 112 ? 3.344 23.469 4.82 1 95.19 112 GLN B N 1
ATOM 2098 C CA . GLN B 1 112 ? 3.705 23.734 6.207 1 95.19 112 GLN B CA 1
ATOM 2099 C C . GLN B 1 112 ? 5.16 23.359 6.477 1 95.19 112 GLN B C 1
ATOM 2101 O O . GLN B 1 112 ? 5.449 22.547 7.348 1 95.19 112 GLN B O 1
ATOM 2106 N N . ALA B 1 113 ? 6.023 24.109 5.836 1 97.44 113 ALA B N 1
ATOM 2107 C CA . ALA B 1 113 ? 7.449 23.797 5.883 1 97.44 113 ALA B CA 1
ATOM 2108 C C . ALA B 1 113 ? 7.996 23.953 7.301 1 97.44 113 ALA B C 1
ATOM 2110 O O . ALA B 1 113 ? 8.773 23.109 7.762 1 97.44 113 ALA B O 1
ATOM 2111 N N . ALA B 1 114 ? 7.562 24.984 7.957 1 97.69 114 ALA B N 1
ATOM 2112 C CA . ALA B 1 114 ? 8.055 25.25 9.305 1 97.69 114 ALA B CA 1
ATOM 2113 C C . ALA B 1 114 ? 7.73 24.078 10.242 1 97.69 114 ALA B C 1
ATOM 2115 O O . ALA B 1 114 ? 8.531 23.75 11.125 1 97.69 114 ALA B O 1
ATOM 2116 N N . PHE B 1 115 ? 6.578 23.531 10.078 1 97.88 115 PHE B N 1
ATOM 2117 C CA . PHE B 1 115 ? 6.18 22.375 10.867 1 97.88 115 PHE B CA 1
ATOM 2118 C C . PHE B 1 115 ? 7.172 21.234 10.703 1 97.88 115 PHE B C 1
ATOM 2120 O O . PHE B 1 115 ? 7.645 20.672 11.688 1 97.88 115 PHE B O 1
ATOM 2127 N N . PHE B 1 116 ? 7.488 20.906 9.477 1 98.56 116 PHE B N 1
ATOM 2128 C CA . PHE B 1 116 ? 8.383 19.781 9.188 1 98.56 116 PHE B CA 1
ATOM 2129 C C . PHE B 1 116 ? 9.805 20.109 9.609 1 98.56 116 PHE B C 1
ATOM 2131 O O . PHE B 1 116 ? 10.547 19.219 10.047 1 98.56 116 PHE B O 1
ATOM 2138 N N . GLU B 1 117 ? 10.203 21.391 9.516 1 98.38 117 GLU B N 1
ATOM 2139 C CA . GLU B 1 117 ? 11.523 21.797 9.969 1 98.38 117 GLU B CA 1
ATOM 2140 C C . GLU B 1 117 ? 11.711 21.5 11.453 1 98.38 117 GLU B C 1
ATOM 2142 O O . GLU B 1 117 ? 12.781 21.031 11.867 1 98.38 117 GLU B O 1
ATOM 2147 N N . ARG B 1 118 ? 10.695 21.734 12.195 1 97.44 118 ARG B N 1
ATOM 2148 C CA . ARG B 1 118 ? 10.75 21.5 13.641 1 97.44 118 ARG B CA 1
ATOM 2149 C C . ARG B 1 118 ? 10.922 20.016 13.945 1 97.44 118 ARG B C 1
ATOM 2151 O O . ARG B 1 118 ? 11.383 19.656 15.031 1 97.44 118 ARG B O 1
ATOM 2158 N N . ILE B 1 119 ? 10.594 19.156 13.086 1 96.56 119 ILE B N 1
ATOM 2159 C CA . ILE B 1 119 ? 10.695 17.719 13.273 1 96.56 119 ILE B CA 1
ATOM 2160 C C . ILE B 1 119 ? 12.062 17.234 12.797 1 96.56 119 ILE B C 1
ATOM 2162 O O . ILE B 1 119 ? 12.484 16.125 13.141 1 96.56 119 ILE B O 1
ATOM 2166 N N . GLY B 1 120 ? 12.719 18 11.969 1 97.56 120 GLY B N 1
ATOM 2167 C CA . GLY B 1 120 ? 14.07 17.641 11.555 1 97.56 120 GLY B CA 1
ATOM 2168 C C . GLY B 1 120 ? 14.242 17.609 10.047 1 97.56 120 GLY B C 1
ATOM 2169 O O . GLY B 1 120 ? 15.336 17.344 9.547 1 97.56 120 GLY B O 1
ATOM 2170 N N . PHE B 1 121 ? 13.164 17.875 9.367 1 98.5 121 PHE B N 1
ATOM 2171 C CA . PHE B 1 121 ? 13.273 17.984 7.918 1 98.5 121 PHE B CA 1
ATOM 2172 C C . PHE B 1 121 ? 13.969 19.281 7.512 1 98.5 121 PHE B C 1
ATOM 2174 O O . PHE B 1 121 ? 14 20.234 8.281 1 98.5 121 PHE B O 1
ATOM 2181 N N . HIS B 1 122 ? 14.477 19.266 6.309 1 98.38 122 HIS B N 1
ATOM 2182 C CA . HIS B 1 122 ? 15.008 20.5 5.73 1 98.38 122 HIS B CA 1
ATOM 2183 C C . HIS B 1 122 ? 14.508 20.703 4.305 1 98.38 122 HIS B C 1
ATOM 2185 O O . HIS B 1 122 ? 14.172 19.734 3.615 1 98.38 122 HIS B O 1
ATOM 2191 N N . GLU B 1 123 ? 14.461 21.922 3.928 1 98.12 123 GLU B N 1
ATOM 2192 C CA . GLU B 1 123 ? 13.961 22.266 2.6 1 98.12 123 GLU B CA 1
ATOM 2193 C C . GLU B 1 123 ? 14.961 21.875 1.514 1 98.12 123 GLU B C 1
ATOM 2195 O O . GLU B 1 123 ? 16.172 22.047 1.674 1 98.12 123 GLU B O 1
ATOM 2200 N N . VAL B 1 124 ? 14.414 21.344 0.467 1 96.94 124 VAL B N 1
ATOM 2201 C CA . VAL B 1 124 ? 15.234 21.031 -0.7 1 96.94 124 VAL B CA 1
ATOM 2202 C C . VAL B 1 124 ? 14.531 21.516 -1.968 1 96.94 124 VAL B C 1
ATOM 2204 O O . VAL B 1 124 ? 13.336 21.812 -1.947 1 96.94 124 VAL B O 1
ATOM 2207 N N . ASP B 1 125 ? 15.375 21.562 -3.051 1 93.56 125 ASP B N 1
ATOM 2208 C CA . ASP B 1 125 ? 14.789 21.828 -4.363 1 93.56 125 ASP B CA 1
ATOM 2209 C C . ASP B 1 125 ? 14.016 20.609 -4.863 1 93.56 125 ASP B C 1
ATOM 2211 O O . ASP B 1 125 ? 14.469 19.469 -4.73 1 93.56 125 ASP B O 1
ATOM 2215 N N . LYS B 1 126 ? 12.852 20.828 -5.438 1 88.94 126 LYS B N 1
ATOM 2216 C CA . LYS B 1 126 ? 12.023 19.75 -5.953 1 88.94 126 LYS B CA 1
ATOM 2217 C C . LYS B 1 126 ? 12.773 18.938 -7.012 1 88.94 126 LYS B C 1
ATOM 2219 O O . LYS B 1 126 ? 12.523 17.75 -7.184 1 88.94 126 LYS B O 1
ATOM 2224 N N . GLY B 1 127 ? 13.641 19.516 -7.664 1 85.62 127 GLY B N 1
ATOM 2225 C CA . GLY B 1 127 ? 14.414 18.875 -8.711 1 85.62 127 GLY B CA 1
ATOM 2226 C C . GLY B 1 127 ? 15.312 17.766 -8.203 1 85.62 127 GLY B C 1
ATOM 2227 O O . GLY B 1 127 ? 15.797 16.938 -8.977 1 85.62 127 GLY B O 1
ATOM 2228 N N . VAL B 1 128 ? 15.594 17.766 -6.93 1 86.38 128 VAL B N 1
ATOM 2229 C CA . VAL B 1 128 ? 16.453 16.734 -6.355 1 86.38 128 VAL B CA 1
ATOM 2230 C C . VAL B 1 128 ? 15.664 15.438 -6.172 1 86.38 128 VAL B C 1
ATOM 2232 O O . VAL B 1 128 ? 16.25 14.367 -5.996 1 86.38 128 VAL B O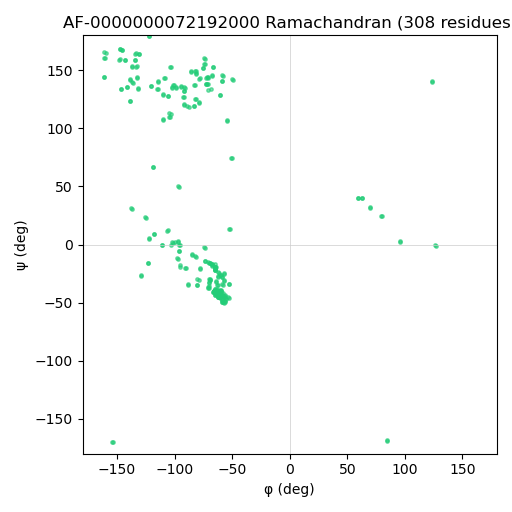 1
ATOM 2235 N N . LEU B 1 129 ? 14.359 15.57 -6.148 1 87.06 129 LEU B N 1
ATOM 2236 C CA . LEU B 1 129 ? 13.523 14.383 -6.039 1 87.06 129 LEU B CA 1
ATOM 2237 C C . LEU B 1 129 ? 13.531 13.586 -7.344 1 87.06 129 LEU B C 1
ATOM 2239 O O . LEU B 1 129 ? 13.609 14.172 -8.43 1 87.06 129 LEU B O 1
ATOM 2243 N N . PRO B 1 130 ? 13.492 12.312 -7.16 1 82.19 130 PRO B N 1
ATOM 2244 C CA . PRO B 1 130 ? 13.539 11.5 -8.375 1 82.19 130 PRO B CA 1
ATOM 2245 C C . PRO B 1 130 ? 12.398 11.805 -9.336 1 82.19 130 PRO B C 1
ATOM 2247 O O . PRO B 1 130 ? 11.297 12.156 -8.906 1 82.19 130 PRO B O 1
ATOM 2250 N N . GLN B 1 131 ? 12.672 11.711 -10.57 1 70.75 131 GLN B N 1
ATOM 2251 C CA . GLN B 1 131 ? 11.742 11.977 -11.664 1 70.75 131 GLN B CA 1
ATOM 2252 C C . GLN B 1 131 ? 10.453 11.172 -11.492 1 70.75 131 GLN B C 1
ATOM 2254 O O . GLN B 1 131 ? 9.375 11.625 -11.875 1 70.75 131 GLN B O 1
ATOM 2259 N N . LYS B 1 132 ? 10.602 10.117 -11 1 66.25 132 LYS B N 1
ATOM 2260 C CA . LYS B 1 132 ? 9.453 9.234 -10.828 1 66.25 132 LYS B CA 1
ATOM 2261 C C . LYS B 1 132 ? 8.367 9.906 -9.984 1 66.25 132 LYS B C 1
ATOM 2263 O O . LYS B 1 132 ? 7.176 9.742 -10.25 1 66.25 132 LYS B O 1
ATOM 2268 N N . ILE B 1 133 ? 8.812 10.656 -9.07 1 71.62 133 ILE B N 1
ATOM 2269 C CA . ILE B 1 133 ? 7.879 11.398 -8.234 1 71.62 133 ILE B CA 1
ATOM 2270 C C . ILE B 1 133 ? 7.113 12.406 -9.094 1 71.62 133 ILE B C 1
ATOM 2272 O O . ILE B 1 133 ? 5.93 12.656 -8.859 1 71.62 133 ILE B O 1
ATOM 2276 N N . TRP B 1 134 ? 7.707 12.625 -10.148 1 70.12 134 TRP B N 1
ATOM 2277 C CA . TRP B 1 134 ? 7.094 13.594 -11.047 1 70.12 134 TRP B CA 1
ATOM 2278 C C . TRP B 1 134 ? 5.938 12.969 -11.82 1 70.12 134 TRP B C 1
ATOM 2280 O O . TRP B 1 134 ? 4.961 13.648 -12.148 1 70.12 134 TRP B O 1
ATOM 2290 N N . ALA B 1 135 ? 6.086 11.789 -12.016 1 69.81 135 ALA B N 1
ATOM 2291 C CA . ALA B 1 135 ? 5.035 11.109 -12.766 1 69.81 135 ALA B CA 1
ATOM 2292 C C . ALA B 1 135 ? 3.691 11.227 -12.055 1 69.81 135 ALA B C 1
ATOM 2294 O O . ALA B 1 135 ? 2.66 11.445 -12.695 1 69.81 135 ALA B O 1
ATOM 2295 N N . ASP B 1 136 ? 3.754 11.07 -10.711 1 73.88 136 ASP B N 1
ATOM 2296 C CA . ASP B 1 136 ? 2.527 11.273 -9.945 1 73.88 136 ASP B CA 1
ATOM 2297 C C . ASP B 1 136 ? 2.109 12.734 -9.953 1 73.88 136 ASP B C 1
ATOM 2299 O O . ASP B 1 136 ? 0.916 13.047 -9.961 1 73.88 136 ASP B O 1
ATOM 2303 N N . CYS B 1 137 ? 3.104 13.508 -10.047 1 80.81 137 CYS B N 1
ATOM 2304 C CA . CYS B 1 137 ? 2.869 14.945 -10.016 1 80.81 137 CYS B CA 1
ATOM 2305 C C . CYS B 1 137 ? 2.18 15.406 -11.297 1 80.81 137 CYS B C 1
ATOM 2307 O O . CYS B 1 137 ? 1.39 16.359 -11.273 1 80.81 137 CYS B O 1
ATOM 2309 N N . VAL B 1 138 ? 2.445 14.703 -12.391 1 76.31 138 VAL B N 1
ATOM 2310 C CA . VAL B 1 138 ? 1.922 15.148 -13.672 1 76.31 138 VAL B CA 1
ATOM 2311 C C . VAL B 1 138 ? 0.4 15.023 -13.688 1 76.31 138 VAL B C 1
ATOM 2313 O O . VAL B 1 138 ? -0.277 15.672 -14.492 1 76.31 138 VAL B O 1
ATOM 2316 N N . HIS B 1 139 ? -0.135 14.266 -12.836 1 78 139 HIS B N 1
ATOM 2317 C CA . HIS B 1 139 ? -1.579 14.078 -12.758 1 78 139 HIS B CA 1
ATOM 2318 C C . HIS B 1 139 ? -2.197 14.984 -11.695 1 78 139 HIS B C 1
ATOM 2320 O O . HIS B 1 139 ? -3.418 14.992 -11.516 1 78 139 HIS B O 1
ATOM 2326 N N . CYS B 1 140 ? -1.394 15.727 -11.156 1 83.75 140 CYS B N 1
ATOM 2327 C CA . CYS B 1 140 ? -1.838 16.625 -10.094 1 83.75 140 CYS B CA 1
ATOM 2328 C C . CYS B 1 140 ? -2.488 17.875 -10.672 1 83.75 140 CYS B C 1
ATOM 2330 O O . CYS B 1 140 ? -2.041 18.391 -11.695 1 83.75 140 CYS B O 1
ATOM 2332 N N . ALA B 1 141 ? -3.469 18.438 -10.008 1 79.5 141 ALA B N 1
ATOM 2333 C CA . ALA B 1 141 ? -4.223 19.625 -10.438 1 79.5 141 ALA B CA 1
ATOM 2334 C C . ALA B 1 141 ? -3.326 20.859 -10.484 1 79.5 141 ALA B C 1
ATOM 2336 O O . ALA B 1 141 ? -3.594 21.797 -11.234 1 79.5 141 ALA B O 1
ATOM 2337 N N . LYS B 1 142 ? -2.283 20.891 -9.859 1 82.81 142 LYS B N 1
ATOM 2338 C CA . LYS B 1 142 ? -1.437 22.078 -9.766 1 82.81 142 LYS B CA 1
ATOM 2339 C C . LYS B 1 142 ? -0.241 21.984 -10.703 1 82.81 142 LYS B C 1
ATOM 2341 O O . LYS B 1 142 ? 0.565 22.906 -10.789 1 82.81 142 LYS B O 1
ATOM 2346 N N . TYR B 1 143 ? -0.278 20.938 -11.336 1 82.06 143 TYR B N 1
ATOM 2347 C CA . TYR B 1 143 ? 0.833 20.797 -12.266 1 82.06 143 TYR B CA 1
ATOM 2348 C C . TYR B 1 143 ? 0.697 21.766 -13.438 1 82.06 143 TYR B C 1
ATOM 2350 O O . TYR B 1 143 ? -0.393 21.922 -13.992 1 82.06 143 TYR B O 1
ATOM 2358 N N . PRO B 1 144 ? 1.684 22.391 -13.727 1 81.88 144 PRO B N 1
ATOM 2359 C CA . PRO B 1 144 ? 3.1 22.312 -13.359 1 81.88 144 PRO B CA 1
ATOM 2360 C C . PRO B 1 144 ? 3.498 23.359 -12.32 1 81.88 144 PRO B C 1
ATOM 2362 O O . PRO B 1 144 ? 4.68 23.484 -11.984 1 81.88 144 PRO B O 1
ATOM 2365 N N . ASP B 1 145 ? 2.607 24.125 -11.875 1 85.69 145 ASP B N 1
ATOM 2366 C CA . ASP B 1 145 ? 2.885 25.234 -10.969 1 85.69 145 ASP B CA 1
ATOM 2367 C C . ASP B 1 145 ? 2.66 24.828 -9.516 1 85.69 145 ASP B C 1
ATOM 2369 O O . ASP B 1 145 ? 1.965 25.516 -8.773 1 85.69 145 ASP B O 1
ATOM 2373 N N . CYS B 1 146 ? 3.23 23.734 -9.156 1 88.94 146 CYS B N 1
ATOM 2374 C CA . CYS B 1 146 ? 3.088 23.266 -7.785 1 88.94 146 CYS B CA 1
ATOM 2375 C C . CYS B 1 146 ? 3.654 24.281 -6.801 1 88.94 146 CYS B C 1
ATOM 2377 O O . CYS B 1 146 ? 4.805 24.703 -6.934 1 88.94 146 CYS B O 1
ATOM 2379 N N . ASP B 1 147 ? 2.9 24.641 -5.84 1 90.62 147 ASP B N 1
ATOM 2380 C CA . ASP B 1 147 ? 3.307 25.656 -4.875 1 90.62 147 ASP B CA 1
ATOM 2381 C C . ASP B 1 147 ? 3.66 25.031 -3.529 1 90.62 147 ASP B C 1
ATOM 2383 O O . ASP B 1 147 ? 3.766 25.734 -2.518 1 90.62 147 ASP B O 1
ATOM 2387 N N . GLU B 1 148 ? 3.783 23.797 -3.525 1 92.62 148 GLU B N 1
ATOM 2388 C CA . GLU B 1 148 ? 4.215 23.109 -2.312 1 92.62 148 GLU B CA 1
ATOM 2389 C C . GLU B 1 148 ? 5.734 23.156 -2.164 1 92.62 148 GLU B C 1
ATOM 2391 O O . GLU B 1 148 ? 6.457 23.281 -3.156 1 92.62 148 GLU B O 1
ATOM 2396 N N . THR B 1 149 ? 6.141 23.156 -0.953 1 95.56 149 THR B N 1
ATOM 2397 C CA . THR B 1 149 ? 7.562 23.125 -0.622 1 95.56 149 THR B CA 1
ATOM 2398 C C . THR B 1 149 ? 8.023 21.688 -0.377 1 95.56 149 THR B C 1
ATOM 2400 O O . THR B 1 149 ? 7.34 20.906 0.293 1 95.56 149 THR B O 1
ATOM 2403 N N . ALA B 1 150 ? 9.164 21.344 -0.924 1 96.44 150 ALA B N 1
ATOM 2404 C CA . ALA B 1 150 ? 9.734 20.016 -0.704 1 96.44 150 ALA B CA 1
ATOM 2405 C C . ALA B 1 150 ? 10.594 19.984 0.554 1 96.44 150 ALA B C 1
ATOM 2407 O O . ALA B 1 150 ? 11.562 20.734 0.67 1 96.44 150 ALA B O 1
ATOM 2408 N N . MET B 1 151 ? 10.211 19.188 1.486 1 97.94 151 MET B N 1
ATOM 2409 C CA . MET B 1 151 ? 10.961 18.953 2.715 1 97.94 151 MET B CA 1
ATOM 2410 C C . MET B 1 151 ? 11.578 17.547 2.719 1 97.94 151 MET B C 1
ATOM 2412 O O . MET B 1 151 ? 10.953 16.594 2.266 1 97.94 151 MET B O 1
ATOM 2416 N N . PHE B 1 152 ? 12.781 17.406 3.264 1 97.81 152 PHE B N 1
ATOM 2417 C CA . PHE B 1 152 ? 13.531 16.156 3.131 1 97.81 152 PHE B CA 1
ATOM 2418 C C . PHE B 1 152 ? 14.211 15.797 4.445 1 97.81 152 PHE B C 1
ATOM 2420 O O . PHE B 1 152 ? 14.68 16.672 5.172 1 97.81 152 PHE B O 1
ATOM 2427 N N . LEU B 1 153 ? 14.234 14.547 4.734 1 97.88 153 LEU B N 1
ATOM 2428 C CA . LEU B 1 153 ? 14.875 14.008 5.93 1 97.88 153 LEU B CA 1
ATOM 2429 C C . LEU B 1 153 ? 15.633 12.727 5.609 1 97.88 153 LEU B C 1
ATOM 2431 O O . LEU B 1 153 ? 15.062 11.789 5.043 1 97.88 153 LEU B O 1
ATOM 2435 N N . GLU B 1 154 ? 16.906 12.656 5.891 1 96.69 154 GLU B N 1
ATOM 2436 C CA . GLU B 1 154 ? 17.703 11.43 5.801 1 96.69 154 GLU B CA 1
ATOM 2437 C C . GLU B 1 154 ? 17.734 10.695 7.137 1 96.69 154 GLU B C 1
ATOM 2439 O O . GLU B 1 154 ? 18.047 11.281 8.172 1 96.69 154 GLU B O 1
ATOM 2444 N N . LEU B 1 155 ? 17.391 9.492 7.035 1 95.12 155 LEU B N 1
ATOM 2445 C CA . LEU B 1 155 ? 17.344 8.688 8.25 1 95.12 155 LEU B CA 1
ATOM 2446 C C . LEU B 1 155 ? 18.672 7.98 8.484 1 95.12 155 LEU B C 1
ATOM 2448 O O . LEU B 1 155 ? 19.359 7.598 7.531 1 95.12 155 LEU B O 1
ATOM 2452 N N . ALA B 1 156 ? 19.219 7.973 9.727 1 75.38 156 ALA B N 1
ATOM 2453 C CA . ALA B 1 156 ? 20.5 7.387 10.117 1 75.38 156 ALA B CA 1
ATOM 2454 C C . ALA B 1 156 ? 20.453 5.863 10.031 1 75.38 156 ALA B C 1
ATOM 2456 O O . ALA B 1 156 ? 19.391 5.258 10.219 1 75.38 156 ALA B O 1
#